Protein AF-A0A940EVK1-F1 (afdb_monomer)

Nearest PDB structures (foldseek):
  5hs9-assembly1_A  TM=9.117E-01  e=1.922E-05  Bacillus subtilis subsp. subtilis str. 168
  2hzt-assembly2_D  TM=9.258E-01  e=7.574E-05  Bacillus subtilis
  5hs7-assembly1_A  TM=7.855E-01  e=9.143E-06  Bacillus subtilis subsp. subtilis str. 168
  6jmi-assembly1_A  TM=7.791E-01  e=1.092E-02  Mycobacterium tuberculosis H37Rv
  1wq2-assembly1_A  TM=8.094E-01  e=1.539E-02  Nitratidesulfovibrio vulgaris

Sequence (218 aa):
MAAPVEYQSFCPVGASLNVVGERWALLIVRDLLLGPRRYSELLNGLGGIGTDILAARLRTLTEHGVLRQIGAGRSRGYELTDEGQALRPVLEALGRWGAPRLRLPEDPAQIPLRVPLTSLLLGATALPRRANGVFEVGVEDEHVRVEVAGGEVRAAPDREPDATLRLTWSGLRSLILGERVADADVVVTGDARKAHALLDGLTGPPLLAGLRDQLGAG

pLDDT: mean 82.69, std 14.17, range [34.91, 98.0]

Secondary structure (DSSP, 8-state):
-PPP----SS-HHHHHHHHH-STTHHHHHHHHTTS-EEHHHHHHHSTT--HHHHHHHHHHHHHTTSEEEES-GGG-EEEE-HHHHTTHHHHHHHHHHHGGG----S-GGGS-THHHHHHHHHH--S--GGG-EEEEEEETTEEEEEEEETTEEEE-TTSPPSEEEEE-HHHHHHHHHTPPPPGGGEEEEE-HHHHHHHHHHHTSS-TTGGGHHHHS--

Structure (mmCIF, N/CA/C/O backbone):
data_AF-A0A940EVK1-F1
#
_entry.id   AF-A0A940EVK1-F1
#
loop_
_atom_site.group_PDB
_atom_site.id
_atom_site.type_symbol
_atom_site.label_atom_id
_atom_site.label_alt_id
_atom_site.label_comp_id
_atom_site.label_asym_id
_atom_site.label_entity_id
_atom_site.label_seq_id
_atom_site.pdbx_PDB_ins_code
_atom_site.Cartn_x
_atom_site.Cartn_y
_atom_site.Cartn_z
_atom_site.occupancy
_atom_site.B_iso_or_equiv
_atom_site.auth_seq_id
_atom_site.auth_comp_id
_atom_site.auth_asym_id
_atom_site.auth_atom_id
_atom_site.pdbx_PDB_model_num
ATOM 1 N N . MET A 1 1 ? -13.599 18.134 26.096 1.00 41.41 1 MET A N 1
ATOM 2 C CA . MET A 1 1 ? -13.227 17.548 24.792 1.00 41.41 1 MET A CA 1
ATOM 3 C C . MET A 1 1 ? -14.519 17.450 23.999 1.00 41.41 1 MET A C 1
ATOM 5 O O . MET A 1 1 ? -15.429 16.791 24.484 1.00 41.41 1 MET A O 1
ATOM 9 N N . ALA A 1 2 ? -14.679 18.223 22.922 1.00 40.12 2 ALA A N 1
ATOM 10 C CA . ALA A 1 2 ? -15.913 18.187 22.134 1.00 40.12 2 ALA A CA 1
ATOM 11 C C . ALA A 1 2 ? -16.066 16.791 21.513 1.00 40.12 2 ALA A C 1
ATOM 13 O O . ALA A 1 2 ? -15.074 16.236 21.038 1.00 40.12 2 ALA A O 1
ATOM 14 N N . ALA A 1 3 ? -17.270 16.217 21.570 1.00 49.00 3 ALA A N 1
ATOM 15 C CA . ALA A 1 3 ? -17.566 14.983 20.853 1.00 49.00 3 ALA A CA 1
ATOM 16 C C . ALA A 1 3 ? -17.272 15.199 19.356 1.00 49.00 3 ALA A C 1
ATOM 18 O O . ALA A 1 3 ? -17.531 16.303 18.859 1.00 49.00 3 ALA A O 1
ATOM 19 N N . PRO A 1 4 ? -16.694 14.212 18.649 1.00 55.50 4 PRO A N 1
ATOM 20 C CA . PRO A 1 4 ? -16.482 14.337 17.215 1.00 55.50 4 PRO A CA 1
ATOM 21 C C . PRO A 1 4 ? -17.823 14.648 16.543 1.00 55.50 4 PRO A C 1
ATOM 23 O O . PRO A 1 4 ? -18.861 14.117 16.937 1.00 55.50 4 PRO A O 1
ATOM 26 N N . VAL A 1 5 ? -17.809 15.564 15.573 1.00 60.69 5 VAL A N 1
ATOM 27 C CA . VAL A 1 5 ? -19.006 15.899 14.797 1.00 60.69 5 VAL A CA 1
ATOM 28 C C . VAL A 1 5 ? -19.343 14.674 13.958 1.00 60.69 5 VAL A C 1
ATOM 30 O O . VAL A 1 5 ? -18.760 14.467 12.899 1.00 60.69 5 VAL A O 1
ATOM 33 N N . GLU A 1 6 ? -20.247 13.835 14.452 1.00 66.19 6 GLU A N 1
ATOM 34 C CA . GLU A 1 6 ? -20.805 12.750 13.660 1.00 66.19 6 GLU A CA 1
ATOM 35 C C . GLU A 1 6 ? -21.639 13.364 12.537 1.00 66.19 6 GLU A C 1
ATOM 37 O O . GLU A 1 6 ? -22.569 14.142 12.776 1.00 66.19 6 GLU A O 1
ATOM 42 N N . TYR A 1 7 ? -21.318 13.016 11.294 1.00 65.62 7 TYR A N 1
ATOM 43 C CA . TYR A 1 7 ? -22.171 13.318 10.157 1.00 65.62 7 TYR A CA 1
ATOM 44 C C . TYR A 1 7 ? -23.479 12.529 10.313 1.00 65.62 7 TYR A C 1
ATOM 46 O O . TYR A 1 7 ? -23.590 11.391 9.858 1.00 65.62 7 TYR A O 1
ATOM 54 N N . GLN A 1 8 ? -24.474 13.123 10.977 1.00 62.78 8 GLN A N 1
ATOM 55 C CA . GLN A 1 8 ? -25.833 12.590 11.081 1.00 62.78 8 GLN A CA 1
ATOM 56 C C . GLN A 1 8 ? -26.563 12.778 9.750 1.00 62.78 8 GLN A C 1
ATOM 58 O O . GLN A 1 8 ? -27.362 13.693 9.567 1.00 62.78 8 GLN A O 1
ATOM 63 N N . SER A 1 9 ? -26.250 11.910 8.795 1.00 57.25 9 SER A N 1
ATOM 64 C CA . SER A 1 9 ? -26.825 11.936 7.455 1.00 57.25 9 SER A CA 1
ATOM 65 C C . SER A 1 9 ? -27.098 10.508 6.994 1.00 57.25 9 SER A C 1
ATOM 67 O O . SER A 1 9 ? -26.228 9.652 7.125 1.00 57.25 9 SER A O 1
ATOM 69 N N . PHE A 1 10 ? -28.242 10.257 6.345 1.00 67.75 10 PHE A N 1
ATOM 70 C CA . PHE A 1 10 ? -28.538 9.023 5.584 1.00 67.75 10 PHE A CA 1
ATOM 71 C C . PHE A 1 10 ? -27.646 8.871 4.325 1.00 67.75 10 PHE A C 1
ATOM 73 O O . PHE A 1 10 ? -28.060 8.334 3.300 1.00 67.75 10 PHE A O 1
ATOM 80 N N . CYS A 1 11 ? -26.423 9.400 4.366 1.00 86.69 11 CYS A N 1
ATOM 81 C CA . CYS A 1 11 ? -25.480 9.456 3.263 1.00 86.69 11 CYS A CA 1
ATOM 82 C C . CYS A 1 11 ? -24.324 8.486 3.543 1.00 86.69 11 CYS A C 1
ATOM 84 O O . CYS A 1 11 ? -23.551 8.736 4.474 1.00 86.69 11 CYS A O 1
ATOM 86 N N . PRO A 1 12 ? -24.140 7.431 2.728 1.00 86.31 12 PRO A N 1
ATOM 87 C CA . PRO A 1 12 ? -23.028 6.491 2.884 1.00 86.31 12 PRO A CA 1
ATOM 88 C C . PRO A 1 12 ? -21.646 7.163 2.860 1.00 86.31 12 PRO A C 1
ATOM 90 O O . PRO A 1 12 ? -20.730 6.732 3.557 1.00 86.31 12 PRO A O 1
ATOM 93 N N . VAL A 1 13 ? -21.500 8.269 2.117 1.00 90.62 13 VAL A N 1
ATOM 94 C CA . VAL A 1 13 ? -20.263 9.067 2.110 1.00 90.62 13 VAL A CA 1
ATOM 95 C C . VAL A 1 13 ? -20.045 9.741 3.465 1.00 90.62 13 VAL A C 1
ATOM 97 O O . VAL A 1 13 ? -18.951 9.657 4.009 1.00 90.62 13 VAL A O 1
ATOM 100 N N . GLY A 1 14 ? -21.080 10.352 4.050 1.00 89.00 14 GLY A N 1
ATOM 101 C CA . GLY A 1 14 ? -20.996 10.956 5.386 1.00 89.00 14 GLY A CA 1
ATOM 102 C C . GLY A 1 14 ? -20.647 9.929 6.467 1.00 89.00 14 GLY A C 1
ATOM 103 O O . GLY A 1 14 ? -19.754 10.173 7.274 1.00 89.00 14 GLY A O 1
ATOM 104 N N . ALA A 1 15 ? -21.269 8.747 6.417 1.00 88.44 15 ALA A N 1
ATOM 105 C CA . ALA A 1 15 ? -20.936 7.636 7.309 1.00 88.44 15 ALA A CA 1
ATOM 106 C C . ALA A 1 15 ? -19.471 7.189 7.157 1.00 88.44 15 ALA A C 1
ATOM 108 O O . ALA A 1 15 ? -18.787 6.974 8.154 1.00 88.44 15 ALA A O 1
ATOM 109 N N . SER A 1 16 ? -18.959 7.136 5.922 1.00 91.69 16 SER A N 1
ATOM 110 C CA . SER A 1 16 ? -17.544 6.837 5.661 1.00 91.69 16 SER A CA 1
ATOM 111 C C . SER A 1 16 ? -16.621 7.904 6.260 1.00 91.69 16 SER A C 1
ATOM 113 O O . SER A 1 16 ? -15.586 7.582 6.842 1.00 91.69 16 SER A O 1
ATOM 115 N N . LEU A 1 17 ? -16.997 9.184 6.175 1.00 92.44 17 LEU A N 1
ATOM 116 C CA . LEU A 1 17 ? -16.198 10.289 6.711 1.00 92.44 17 LEU A CA 1
ATOM 117 C C . LEU A 1 17 ? -16.125 10.303 8.246 1.00 92.44 17 LEU A C 1
ATOM 119 O O . LEU A 1 17 ? -15.135 10.804 8.775 1.00 92.44 17 LEU A O 1
ATOM 123 N N . ASN A 1 18 ? -17.080 9.689 8.954 1.00 89.62 18 ASN A N 1
ATOM 124 C CA . ASN A 1 18 ? -16.961 9.470 10.403 1.00 89.62 18 ASN A CA 1
ATOM 125 C C . ASN A 1 18 ? -15.784 8.544 10.758 1.00 89.62 18 ASN A C 1
ATOM 127 O O . ASN A 1 18 ? -15.230 8.652 11.846 1.00 89.62 18 ASN A O 1
ATOM 131 N N . VAL A 1 19 ? -15.385 7.661 9.836 1.00 91.88 19 VAL A N 1
ATOM 132 C CA . VAL A 1 19 ? -14.298 6.694 10.043 1.00 91.88 19 VAL A CA 1
ATOM 133 C C . VAL A 1 19 ? -12.981 7.198 9.448 1.00 91.88 19 VAL A C 1
ATOM 135 O O . VAL A 1 19 ? -11.940 7.166 10.104 1.00 91.88 19 VAL A O 1
ATOM 138 N N . VAL A 1 20 ? -13.010 7.673 8.197 1.00 94.00 20 VAL A N 1
ATOM 139 C CA . VAL A 1 20 ? -11.799 7.984 7.411 1.00 94.00 20 VAL A CA 1
ATOM 140 C C . VAL A 1 20 ? -11.689 9.442 6.954 1.00 94.00 20 VAL A C 1
ATOM 142 O O . VAL A 1 20 ? -10.752 9.784 6.235 1.00 94.00 20 VAL A O 1
ATOM 145 N N . GLY A 1 21 ? -12.626 10.310 7.346 1.00 90.94 21 GLY A N 1
ATOM 146 C CA . GLY A 1 21 ? -12.649 11.717 6.923 1.00 90.94 21 GLY A CA 1
ATOM 147 C C . GLY A 1 21 ? -11.606 12.590 7.617 1.00 90.94 21 GLY A C 1
ATOM 148 O O . GLY A 1 21 ? -11.247 13.660 7.130 1.00 90.94 21 GLY A O 1
ATOM 149 N N . GLU A 1 22 ? -11.085 12.118 8.743 1.00 89.62 22 GLU A N 1
ATOM 150 C CA . GLU A 1 22 ? -10.060 12.808 9.503 1.00 89.62 22 GLU A CA 1
ATOM 151 C C . GLU A 1 22 ? -8.704 12.823 8.787 1.00 89.62 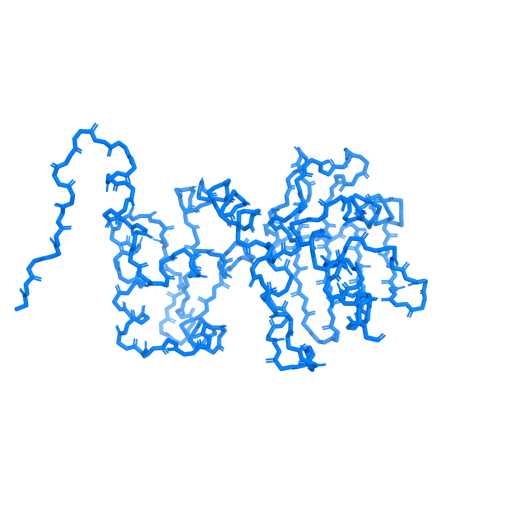22 GLU A C 1
ATOM 153 O O . GLU A 1 22 ? -8.259 11.828 8.199 1.00 89.62 22 GLU A O 1
ATOM 158 N N . ARG A 1 23 ? -7.981 13.947 8.901 1.00 91.94 23 ARG A N 1
ATOM 159 C CA . ARG A 1 23 ? -6.631 14.068 8.330 1.00 91.94 23 ARG A CA 1
ATOM 160 C C . ARG A 1 23 ? -5.757 12.916 8.838 1.00 91.94 23 ARG A C 1
ATOM 162 O O . ARG A 1 23 ? -5.778 12.598 10.029 1.00 91.94 23 ARG A O 1
ATOM 169 N N . TRP A 1 24 ? -4.967 12.354 7.922 1.00 94.31 24 TRP A N 1
ATOM 170 C CA . TRP A 1 24 ? -4.067 11.205 8.096 1.00 94.31 24 TRP A CA 1
ATOM 171 C C . TRP A 1 24 ? -4.710 9.817 8.079 1.00 94.31 24 TRP A C 1
ATOM 173 O O . TRP A 1 24 ? -3.974 8.869 7.830 1.00 94.31 24 TRP A O 1
ATOM 183 N N . ALA A 1 25 ? -6.028 9.664 8.259 1.00 95.44 25 ALA A N 1
ATOM 184 C CA . ALA A 1 25 ? -6.657 8.340 8.333 1.00 95.44 25 ALA A CA 1
ATOM 185 C C . ALA A 1 25 ? -6.358 7.484 7.089 1.00 95.44 25 ALA A C 1
ATOM 187 O O . ALA A 1 25 ? -5.746 6.421 7.186 1.00 95.44 25 ALA A O 1
ATOM 188 N N . LEU A 1 26 ? -6.671 8.006 5.902 1.00 95.06 26 LEU A N 1
ATOM 189 C CA . LEU A 1 26 ? -6.388 7.322 4.637 1.00 95.06 26 LEU A CA 1
ATOM 190 C C . LEU A 1 26 ? -4.888 7.216 4.311 1.00 95.06 26 LEU A C 1
ATOM 192 O O . LEU A 1 26 ? -4.487 6.305 3.594 1.00 95.06 26 LEU A O 1
ATOM 196 N N . LEU A 1 27 ? -4.039 8.093 4.857 1.00 93.31 27 LEU A N 1
ATOM 197 C CA . LEU A 1 27 ? -2.584 7.992 4.679 1.00 93.31 27 LEU A CA 1
ATOM 198 C C . LEU A 1 27 ? -1.986 6.864 5.533 1.00 93.31 27 LEU A C 1
ATOM 200 O O . LEU A 1 27 ? -1.081 6.175 5.075 1.00 93.31 27 LEU A O 1
ATOM 204 N N . ILE A 1 28 ? -2.526 6.634 6.734 1.00 95.12 28 ILE A N 1
ATOM 205 C CA . ILE A 1 2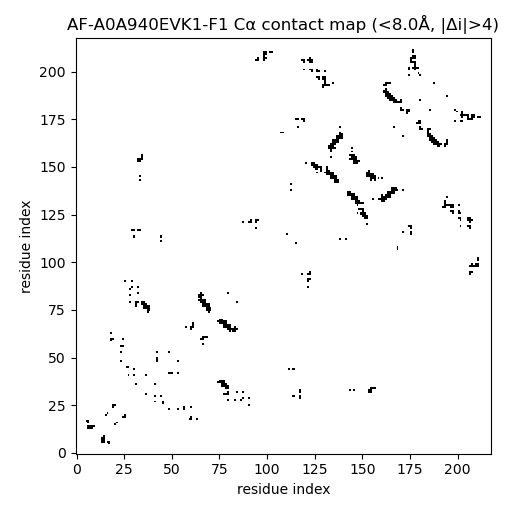8 ? -2.184 5.473 7.567 1.00 95.12 28 ILE A CA 1
ATOM 206 C C . ILE A 1 28 ? -2.622 4.185 6.866 1.00 95.12 28 ILE A C 1
ATOM 208 O O . ILE A 1 28 ? -1.829 3.253 6.764 1.00 95.12 28 ILE A O 1
ATOM 212 N N . VAL A 1 29 ? -3.855 4.147 6.343 1.00 95.31 29 VAL A N 1
ATOM 213 C CA . VAL A 1 29 ? -4.360 2.989 5.585 1.00 95.31 29 VAL A CA 1
ATOM 214 C C . VAL A 1 29 ? -3.456 2.702 4.387 1.00 95.31 29 VAL A C 1
ATOM 216 O O . VAL A 1 29 ? -3.011 1.569 4.223 1.00 95.31 29 VAL A O 1
ATOM 219 N N . ARG A 1 30 ? -3.105 3.734 3.604 1.00 91.56 30 ARG A N 1
ATOM 220 C CA . ARG A 1 30 ? -2.153 3.634 2.488 1.00 91.56 30 ARG A CA 1
ATOM 221 C C . ARG A 1 30 ? -0.843 2.976 2.926 1.00 91.56 30 ARG A C 1
ATOM 223 O O . ARG A 1 30 ? -0.422 2.010 2.303 1.00 91.56 30 ARG A O 1
ATOM 230 N N . ASP A 1 31 ? -0.210 3.463 3.989 1.00 90.44 31 ASP A N 1
ATOM 231 C CA . ASP A 1 31 ? 1.090 2.946 4.439 1.00 90.44 31 ASP A CA 1
ATOM 232 C C . ASP A 1 31 ? 1.041 1.481 4.905 1.00 90.44 31 ASP A C 1
ATOM 234 O O . ASP A 1 31 ? 2.065 0.791 4.860 1.00 90.44 31 ASP A O 1
ATOM 238 N N . LEU A 1 32 ? -0.133 0.998 5.322 1.00 92.00 32 LEU A N 1
ATOM 239 C CA . LEU A 1 32 ? -0.367 -0.377 5.766 1.00 92.00 32 LEU A CA 1
ATOM 240 C C . LEU A 1 32 ? -0.821 -1.328 4.643 1.00 92.00 32 LEU A C 1
ATOM 242 O O . LEU A 1 32 ? -0.837 -2.539 4.861 1.00 92.00 32 LEU A O 1
ATOM 246 N N . LEU A 1 33 ? -1.115 -0.832 3.431 1.00 88.25 33 LEU A N 1
ATOM 247 C CA . LEU A 1 33 ? -1.444 -1.686 2.273 1.00 88.25 33 LEU A CA 1
ATOM 248 C C . LEU A 1 33 ? -0.305 -2.640 1.898 1.00 88.25 33 LEU A C 1
ATOM 250 O O . LEU A 1 33 ? -0.559 -3.712 1.357 1.00 88.25 33 LEU A O 1
ATOM 254 N N . LEU A 1 34 ? 0.941 -2.255 2.197 1.00 83.31 34 LEU A N 1
ATOM 255 C CA . LEU A 1 34 ? 2.144 -3.064 1.978 1.00 83.31 34 LEU A CA 1
ATOM 256 C C . LEU A 1 34 ? 2.522 -3.934 3.186 1.00 83.31 34 LEU A C 1
ATOM 258 O O . LEU A 1 34 ? 3.671 -4.354 3.328 1.00 83.31 34 LEU A O 1
ATOM 262 N N . GLY A 1 35 ? 1.565 -4.180 4.076 1.00 87.56 35 GLY A N 1
ATOM 263 C CA . GLY A 1 35 ? 1.731 -5.032 5.243 1.00 87.56 35 GLY A CA 1
ATOM 264 C C . GLY A 1 35 ? 2.035 -4.268 6.535 1.00 87.56 35 GLY A C 1
ATOM 265 O O . GLY A 1 35 ? 2.148 -3.032 6.528 1.00 87.56 35 GLY A O 1
ATOM 266 N N . PRO A 1 36 ? 2.162 -5.009 7.652 1.00 90.62 36 PRO A N 1
ATOM 267 C CA . PRO A 1 36 ? 2.142 -4.443 8.992 1.00 90.62 36 PRO A CA 1
ATOM 268 C C . PRO A 1 36 ? 3.288 -3.477 9.288 1.00 90.62 36 PRO A C 1
ATOM 270 O O . PRO A 1 36 ? 4.392 -3.612 8.758 1.00 90.62 36 PRO A O 1
ATOM 273 N N . ARG A 1 37 ? 3.038 -2.512 10.180 1.00 91.00 37 ARG A N 1
ATOM 274 C CA . ARG A 1 37 ? 4.027 -1.500 10.587 1.00 91.00 37 ARG A CA 1
ATOM 275 C C . ARG A 1 37 ? 3.987 -1.205 12.073 1.00 91.00 37 ARG A C 1
ATOM 277 O O . ARG A 1 37 ? 2.926 -1.159 12.694 1.00 91.00 37 ARG A O 1
ATOM 284 N N . ARG A 1 38 ? 5.155 -0.931 12.645 1.00 92.94 38 ARG A N 1
ATOM 285 C CA . ARG A 1 38 ? 5.290 -0.407 14.006 1.00 92.94 38 ARG A CA 1
ATOM 286 C C . ARG A 1 38 ? 4.907 1.066 14.056 1.00 92.94 38 ARG A C 1
ATOM 288 O O . ARG A 1 38 ? 5.024 1.796 13.074 1.00 92.94 38 ARG A O 1
ATOM 295 N N . TYR A 1 39 ? 4.532 1.522 15.248 1.00 93.25 39 TYR A N 1
ATOM 296 C CA . TYR A 1 39 ? 4.207 2.928 15.496 1.00 93.25 39 TYR A CA 1
ATOM 297 C C . TYR A 1 39 ? 5.319 3.883 15.034 1.00 93.25 39 TYR A C 1
ATOM 299 O O . TYR A 1 39 ? 5.045 4.850 14.333 1.00 93.25 39 TYR A O 1
ATOM 307 N N . SER A 1 40 ? 6.579 3.592 15.377 1.00 90.88 40 SER A N 1
ATOM 308 C CA . SER A 1 40 ? 7.728 4.426 14.997 1.00 90.88 40 SER A CA 1
ATOM 309 C C . SER A 1 40 ? 7.933 4.489 13.485 1.00 90.88 40 SER A C 1
ATOM 311 O O . SER A 1 40 ? 8.335 5.515 12.954 1.00 90.88 40 SER A O 1
ATOM 313 N N . GLU A 1 41 ? 7.634 3.403 12.777 1.00 90.31 41 GLU A N 1
ATOM 314 C CA . GLU A 1 41 ? 7.775 3.343 11.324 1.00 90.31 41 GLU A CA 1
ATOM 315 C C . GLU A 1 41 ? 6.661 4.122 10.619 1.00 90.31 41 GLU A C 1
ATOM 317 O O . GLU A 1 41 ? 6.902 4.700 9.563 1.00 90.31 41 GLU A O 1
ATOM 322 N N . LEU A 1 42 ? 5.450 4.146 11.186 1.00 91.69 42 LEU A N 1
ATOM 323 C CA . LEU A 1 42 ? 4.361 5.007 10.713 1.00 91.69 42 LEU A CA 1
ATOM 324 C C . LEU A 1 42 ? 4.655 6.480 11.010 1.00 91.69 42 LEU A C 1
ATOM 326 O O . LEU A 1 42 ? 4.475 7.321 10.139 1.00 91.69 42 LEU A O 1
ATOM 330 N N . LEU A 1 43 ? 5.162 6.786 12.207 1.00 91.25 43 LEU A N 1
ATOM 331 C CA . LEU A 1 43 ? 5.540 8.146 12.598 1.00 91.25 43 LEU A CA 1
ATOM 332 C C . LEU A 1 43 ? 6.620 8.723 11.675 1.00 91.25 43 LEU A C 1
ATOM 334 O O . LEU A 1 43 ? 6.504 9.863 11.241 1.00 91.25 43 LEU A O 1
ATOM 338 N N . ASN A 1 44 ? 7.632 7.920 11.340 1.00 87.56 44 ASN A N 1
ATOM 339 C CA . ASN A 1 44 ? 8.710 8.339 10.446 1.00 87.56 44 ASN A CA 1
ATOM 340 C C . ASN A 1 44 ? 8.263 8.412 8.975 1.00 87.56 44 ASN A C 1
ATOM 342 O O . ASN A 1 44 ? 8.752 9.256 8.233 1.00 87.56 44 ASN A O 1
ATOM 346 N N . GLY A 1 45 ? 7.351 7.532 8.541 1.00 83.25 45 GLY A N 1
ATOM 347 C CA . GLY A 1 45 ? 6.860 7.497 7.156 1.00 83.25 45 GLY A CA 1
ATOM 348 C C . GLY A 1 45 ? 5.846 8.597 6.826 1.00 83.25 45 GLY A C 1
ATOM 349 O O . GLY A 1 45 ? 5.797 9.091 5.699 1.00 83.25 45 GLY A O 1
ATOM 350 N N . LEU A 1 46 ? 5.056 9.025 7.812 1.00 87.19 46 LEU A N 1
ATOM 351 C CA . LEU A 1 46 ? 4.037 10.063 7.667 1.00 87.19 46 LEU A CA 1
ATOM 352 C C . LEU A 1 46 ? 4.609 11.437 8.039 1.00 87.19 46 LEU A C 1
ATOM 354 O O . LEU A 1 46 ? 4.261 12.017 9.066 1.00 87.19 46 LEU A O 1
ATOM 358 N N . GLY A 1 47 ? 5.490 11.961 7.182 1.00 82.12 47 GLY A N 1
ATOM 359 C CA . GLY A 1 47 ? 6.172 13.241 7.396 1.00 82.12 47 GLY A CA 1
ATOM 360 C C . GLY A 1 47 ? 5.223 14.366 7.831 1.00 82.12 47 GLY A C 1
ATOM 361 O O . GLY A 1 47 ? 4.296 14.731 7.109 1.00 82.12 47 GLY A O 1
ATOM 362 N N . GLY A 1 48 ? 5.459 14.917 9.025 1.00 85.25 48 GLY A N 1
ATOM 363 C CA . GLY A 1 48 ? 4.680 16.021 9.594 1.00 85.25 48 GLY A CA 1
ATOM 364 C C . GLY A 1 48 ? 3.488 15.619 10.472 1.00 85.25 48 GLY A C 1
ATOM 365 O O . GLY A 1 48 ? 2.781 16.508 10.953 1.00 85.25 48 GLY A O 1
ATOM 366 N N . ILE A 1 49 ? 3.243 14.325 10.715 1.00 92.75 49 ILE A N 1
ATOM 367 C CA . ILE A 1 49 ? 2.266 13.903 11.727 1.00 92.75 49 ILE A CA 1
ATOM 368 C C . ILE A 1 49 ? 2.854 14.044 13.141 1.00 92.75 49 ILE A C 1
ATOM 370 O O . ILE A 1 49 ? 3.971 13.614 13.417 1.00 92.75 49 ILE A O 1
ATOM 374 N N . GLY A 1 50 ? 2.096 14.645 14.061 1.00 94.56 50 GLY A N 1
ATOM 375 C CA . GLY A 1 50 ? 2.454 14.674 15.482 1.00 94.56 50 GLY A CA 1
ATOM 376 C C . GLY A 1 50 ? 2.165 13.335 16.167 1.00 94.56 50 GLY A C 1
ATOM 377 O O . GLY A 1 50 ? 1.237 12.626 15.773 1.00 94.56 50 GLY A O 1
ATOM 378 N N . THR A 1 51 ? 2.909 13.010 17.228 1.00 94.62 51 THR A N 1
ATOM 379 C CA . THR A 1 51 ? 2.736 11.765 18.002 1.00 94.62 51 THR A CA 1
ATOM 380 C C . THR A 1 51 ? 1.309 11.588 18.511 1.00 94.62 51 THR A C 1
ATOM 382 O O . THR A 1 51 ? 0.708 10.531 18.336 1.00 94.62 51 THR A O 1
ATOM 385 N N . ASP A 1 52 ? 0.735 12.646 19.077 1.00 95.00 52 ASP A N 1
ATOM 386 C CA . ASP A 1 52 ? -0.597 12.591 19.682 1.00 95.00 52 ASP A CA 1
ATOM 387 C C . ASP A 1 52 ? -1.678 12.374 18.621 1.00 95.00 52 ASP A C 1
ATOM 389 O O . ASP A 1 52 ? -2.621 11.609 18.827 1.00 95.00 52 ASP A O 1
ATOM 393 N N . ILE A 1 53 ? -1.495 12.983 17.445 1.00 96.06 53 ILE A N 1
ATOM 394 C CA . ILE A 1 53 ? -2.386 12.800 16.300 1.00 96.06 53 ILE A CA 1
ATOM 395 C C . ILE A 1 53 ? -2.285 11.368 15.781 1.00 96.06 53 ILE A C 1
ATOM 397 O O . ILE A 1 53 ? -3.314 10.721 15.612 1.00 96.06 53 ILE A O 1
ATOM 401 N N . LEU A 1 54 ? -1.076 10.837 15.571 1.00 96.25 54 LEU A N 1
ATOM 402 C CA . LEU A 1 54 ? -0.905 9.457 15.116 1.00 96.25 54 LEU A CA 1
ATOM 403 C C . LEU A 1 54 ? -1.545 8.464 16.096 1.00 96.25 54 LEU A C 1
ATOM 405 O O . LEU A 1 54 ? -2.302 7.590 15.677 1.00 96.25 54 LEU A O 1
ATOM 409 N N . ALA A 1 55 ? -1.290 8.621 17.397 1.00 95.38 55 ALA A N 1
ATOM 410 C CA . ALA A 1 55 ? -1.860 7.764 18.431 1.00 95.38 55 ALA A CA 1
ATOM 411 C C . ALA A 1 55 ? -3.397 7.826 18.460 1.00 95.38 55 ALA A C 1
ATOM 413 O O . ALA A 1 55 ? -4.050 6.786 18.568 1.00 95.38 55 ALA A O 1
ATOM 414 N N . ALA A 1 56 ? -3.979 9.023 18.331 1.00 95.38 56 ALA A N 1
ATOM 415 C CA . ALA A 1 56 ? -5.426 9.196 18.251 1.00 95.38 56 ALA A CA 1
ATOM 416 C C . ALA A 1 56 ? -6.011 8.504 17.010 1.00 95.38 56 ALA A C 1
ATOM 418 O O . ALA A 1 56 ? -6.976 7.755 17.126 1.00 95.38 56 ALA A O 1
ATOM 419 N N . ARG A 1 57 ? -5.395 8.679 15.833 1.00 96.25 57 ARG A N 1
ATOM 420 C CA . ARG A 1 57 ? -5.882 8.071 14.582 1.00 96.25 57 ARG A CA 1
ATOM 421 C C . ARG A 1 57 ? -5.787 6.553 14.584 1.00 96.25 57 ARG A C 1
ATOM 423 O O . ARG A 1 57 ? -6.736 5.896 14.171 1.00 96.25 57 ARG A O 1
ATOM 430 N N . LEU A 1 58 ? -4.684 5.993 15.075 1.00 96.81 58 LEU A N 1
ATOM 431 C CA . LEU A 1 58 ? -4.534 4.542 15.199 1.00 96.81 58 LEU A CA 1
ATOM 432 C C . LEU A 1 58 ? -5.598 3.946 16.121 1.00 96.81 58 LEU A C 1
ATOM 434 O O . LEU A 1 58 ? -6.149 2.893 15.808 1.00 96.81 58 LEU A O 1
ATOM 438 N N . ARG A 1 59 ? -5.923 4.639 17.218 1.00 95.44 59 ARG A N 1
ATOM 439 C CA . ARG A 1 59 ? -7.001 4.235 18.122 1.00 95.44 59 ARG A CA 1
ATOM 440 C C . ARG A 1 59 ? -8.353 4.243 17.414 1.00 95.44 59 ARG A C 1
ATOM 442 O O . ARG A 1 59 ? -8.979 3.195 17.359 1.00 95.44 59 ARG A O 1
ATOM 449 N N . THR A 1 60 ? -8.742 5.366 16.809 1.00 95.38 60 THR A N 1
ATOM 450 C CA . THR A 1 60 ? -10.019 5.498 16.088 1.00 95.38 60 THR A CA 1
ATOM 451 C C . THR A 1 60 ? -10.167 4.439 14.996 1.00 95.38 60 THR A C 1
ATOM 453 O O . THR A 1 60 ? -11.175 3.744 14.934 1.00 95.38 60 THR A O 1
ATOM 456 N N . LEU A 1 61 ? -9.143 4.240 14.163 1.00 97.56 61 LEU A N 1
ATOM 457 C CA . LEU A 1 61 ? -9.195 3.231 13.104 1.00 97.56 61 LEU A CA 1
ATOM 458 C C . LEU A 1 61 ? -9.252 1.793 13.655 1.00 97.56 61 LEU A C 1
ATOM 460 O O . LEU A 1 61 ? -9.850 0.926 13.024 1.00 97.56 61 LEU A O 1
ATOM 464 N N . THR A 1 62 ? -8.664 1.530 14.825 1.00 97.31 62 THR A N 1
ATOM 465 C CA . THR A 1 62 ? -8.790 0.227 15.502 1.00 97.31 62 THR A CA 1
ATOM 466 C C . THR A 1 62 ? -10.190 0.039 16.094 1.00 97.31 62 THR A C 1
ATOM 468 O O . THR A 1 62 ? -10.771 -1.032 15.957 1.00 97.31 62 THR A O 1
ATOM 471 N N . GLU A 1 63 ? -10.761 1.078 16.711 1.00 96.25 63 GLU A N 1
ATOM 472 C CA . GLU A 1 63 ? -12.123 1.071 17.272 1.00 96.25 63 GLU A CA 1
ATOM 473 C C . GLU A 1 63 ? -13.189 0.838 16.192 1.00 96.25 63 GLU A C 1
ATOM 475 O O . GLU A 1 63 ? -14.147 0.105 16.424 1.00 96.25 63 GLU A O 1
ATOM 480 N N . HIS A 1 64 ? -12.988 1.384 14.990 1.00 95.94 64 HIS A N 1
ATOM 481 C CA . HIS A 1 64 ? -13.846 1.134 13.828 1.00 95.94 64 HIS A CA 1
ATOM 482 C C . HIS A 1 64 ? -13.530 -0.171 13.081 1.00 95.94 64 HIS A C 1
ATOM 484 O O . HIS A 1 64 ? -14.138 -0.442 12.050 1.00 95.94 64 HIS A O 1
ATOM 490 N N . GLY A 1 65 ? -12.582 -0.978 13.562 1.00 97.12 65 GLY A N 1
ATOM 491 C CA . GLY A 1 65 ? -12.248 -2.268 12.958 1.00 97.12 65 GLY A CA 1
ATOM 492 C C . GLY A 1 65 ? -11.516 -2.182 11.618 1.00 97.12 65 GLY A C 1
ATOM 493 O O . GLY A 1 65 ? -11.371 -3.207 10.963 1.00 97.12 65 GLY A O 1
ATOM 494 N N . VAL A 1 66 ? -11.023 -1.006 11.215 1.00 98.00 66 VAL A N 1
ATOM 495 C CA . VAL A 1 66 ? -10.195 -0.813 10.007 1.00 98.00 66 VAL A CA 1
ATOM 496 C C . VAL A 1 66 ? -8.796 -1.393 10.220 1.00 98.00 66 VAL A C 1
ATOM 498 O O . VAL A 1 66 ? -8.199 -1.966 9.308 1.00 98.00 66 VAL A O 1
ATOM 501 N N . LEU A 1 67 ? -8.267 -1.248 11.438 1.00 98.00 67 LEU A N 1
ATOM 502 C CA . LEU A 1 67 ? -6.966 -1.773 11.845 1.00 98.00 67 LEU A CA 1
ATOM 503 C C . LEU A 1 67 ? -7.113 -2.798 12.961 1.00 98.00 67 LEU A C 1
ATOM 505 O O . LEU A 1 67 ? -8.033 -2.734 13.775 1.00 98.00 67 LEU A O 1
ATOM 509 N N . ARG A 1 68 ? -6.125 -3.681 13.065 1.00 96.56 68 ARG A N 1
ATOM 510 C CA . ARG A 1 68 ? -5.872 -4.474 14.267 1.00 96.56 68 ARG A CA 1
ATOM 511 C C . ARG A 1 68 ? -4.451 -4.251 14.761 1.00 96.56 68 ARG A C 1
ATOM 513 O O . ARG A 1 68 ? -3.521 -4.070 13.974 1.00 96.56 68 ARG A O 1
ATOM 520 N N . GLN A 1 69 ? -4.280 -4.291 16.076 1.00 95.38 69 G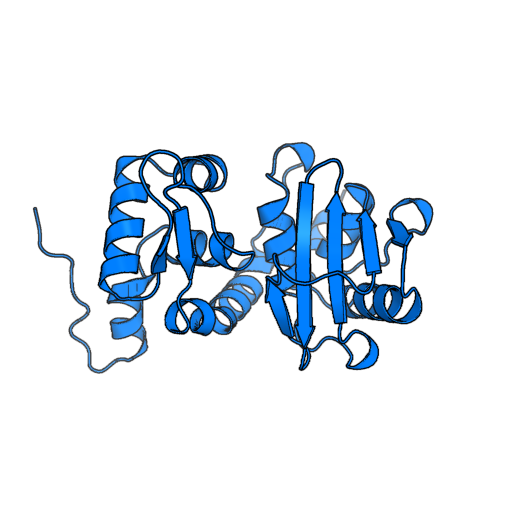LN A N 1
ATOM 521 C CA . GLN A 1 69 ? -2.961 -4.261 16.691 1.00 95.38 69 GLN A CA 1
ATOM 522 C C . GLN A 1 69 ? -2.381 -5.680 16.731 1.00 95.38 69 GLN A C 1
ATOM 524 O O . GLN A 1 69 ? -3.056 -6.619 17.151 1.00 95.38 69 GLN A O 1
ATOM 529 N N . ILE A 1 70 ? -1.119 -5.823 16.341 1.00 93.38 70 ILE A N 1
ATOM 530 C CA . ILE A 1 70 ? -0.378 -7.088 16.365 1.00 93.38 70 ILE A CA 1
ATOM 531 C C . ILE A 1 70 ? 0.867 -6.967 17.251 1.00 93.38 70 ILE A C 1
ATOM 533 O O . ILE A 1 70 ? 1.358 -5.865 17.512 1.00 93.38 70 ILE A O 1
ATOM 537 N N . GLY A 1 71 ? 1.390 -8.101 17.721 1.00 89.12 71 GLY A N 1
ATOM 538 C CA . GLY A 1 71 ? 2.564 -8.139 18.598 1.00 89.12 71 GLY A CA 1
ATOM 539 C C . GLY A 1 71 ? 2.331 -7.530 19.991 1.00 89.12 71 GLY A C 1
ATOM 540 O O . GLY A 1 71 ? 1.221 -7.139 20.359 1.00 89.12 71 GLY A O 1
ATOM 541 N N . ALA A 1 72 ? 3.394 -7.451 20.796 1.00 79.44 72 ALA A N 1
ATOM 542 C CA . ALA A 1 72 ? 3.336 -6.961 22.175 1.00 79.44 72 ALA A CA 1
ATOM 543 C C . ALA A 1 72 ? 4.615 -6.208 22.576 1.00 79.44 72 ALA A C 1
ATOM 545 O O . ALA A 1 72 ? 5.695 -6.433 22.035 1.00 79.44 72 ALA A O 1
ATOM 546 N N . GLY A 1 73 ? 4.506 -5.294 23.544 1.00 76.88 73 GLY A N 1
ATOM 547 C CA . GLY A 1 73 ? 5.649 -4.504 24.013 1.00 76.88 73 GLY A CA 1
ATOM 548 C C . GLY A 1 73 ? 6.360 -3.773 22.867 1.00 76.88 73 GLY A C 1
ATOM 549 O O . GLY A 1 73 ? 5.748 -2.975 22.160 1.00 76.88 73 GLY A O 1
ATOM 550 N N . ARG A 1 74 ? 7.651 -4.067 22.666 1.00 70.69 74 ARG A N 1
ATOM 551 C CA . ARG A 1 74 ? 8.496 -3.445 21.627 1.00 70.69 74 ARG A CA 1
ATOM 552 C C . ARG A 1 74 ? 8.219 -3.950 20.202 1.00 70.69 74 ARG A C 1
ATOM 554 O O . ARG A 1 74 ? 8.674 -3.310 19.258 1.00 70.69 74 ARG A O 1
ATOM 561 N N . SER A 1 75 ? 7.485 -5.055 20.038 1.00 75.88 75 SER A N 1
ATOM 562 C CA . SER A 1 75 ? 7.061 -5.578 18.729 1.00 75.88 75 SER A CA 1
ATOM 563 C C . SER A 1 75 ? 5.644 -5.153 18.339 1.00 75.88 75 SER A C 1
ATOM 565 O O . SER A 1 75 ? 5.104 -5.652 17.356 1.00 75.88 75 SER A O 1
ATOM 567 N N . ARG A 1 76 ? 5.028 -4.232 19.096 1.00 85.31 76 ARG A N 1
ATOM 568 C CA . ARG A 1 76 ? 3.684 -3.729 18.803 1.00 85.31 76 ARG A CA 1
ATOM 569 C C . ARG A 1 76 ? 3.640 -3.056 17.426 1.00 85.31 76 ARG A C 1
ATOM 571 O O . ARG A 1 76 ? 4.342 -2.071 17.184 1.00 85.31 76 ARG A O 1
ATOM 578 N N . GLY A 1 77 ? 2.772 -3.567 16.563 1.00 93.69 77 GLY A N 1
ATOM 579 C CA . GLY A 1 77 ? 2.498 -3.040 15.233 1.00 93.69 77 GLY A CA 1
ATOM 580 C C . GLY A 1 77 ? 1.007 -2.979 14.931 1.00 93.69 77 GLY A C 1
ATOM 581 O O . GLY A 1 77 ? 0.172 -3.345 15.758 1.00 93.69 77 GLY A O 1
ATOM 582 N N . TYR A 1 78 ? 0.697 -2.499 13.738 1.00 96.12 78 TYR A N 1
ATOM 583 C CA . TYR A 1 78 ? -0.650 -2.342 13.212 1.00 96.12 78 TYR A CA 1
ATOM 584 C C . TYR A 1 78 ? -0.730 -2.979 11.835 1.00 96.12 78 TYR A C 1
ATOM 586 O O . TYR A 1 78 ? 0.235 -2.934 11.073 1.00 96.12 78 TYR A O 1
ATOM 594 N N . GLU A 1 79 ? -1.885 -3.549 11.529 1.00 94.75 79 GLU A N 1
ATOM 595 C CA . GLU A 1 79 ? -2.192 -4.196 10.260 1.00 94.75 79 GLU A CA 1
ATOM 596 C C . GLU A 1 79 ? -3.631 -3.863 9.854 1.00 94.75 79 GLU A C 1
ATOM 598 O O . GLU A 1 79 ? -4.489 -3.673 10.720 1.00 94.75 79 GLU A O 1
ATOM 603 N N . LEU A 1 80 ? -3.892 -3.790 8.547 1.00 95.75 80 LEU A N 1
ATOM 604 C CA . LEU A 1 80 ? -5.252 -3.684 8.020 1.00 95.75 80 LEU A CA 1
ATOM 605 C C . LEU A 1 80 ? -6.035 -4.971 8.300 1.00 95.75 80 LEU A C 1
ATOM 607 O O . LEU A 1 80 ? -5.528 -6.074 8.109 1.00 95.75 80 LEU A O 1
ATOM 611 N N . THR A 1 81 ? -7.286 -4.824 8.714 1.00 96.31 81 THR A N 1
ATOM 612 C CA . THR A 1 81 ? -8.271 -5.913 8.664 1.00 96.31 81 THR A CA 1
ATOM 613 C C . THR A 1 81 ? -8.808 -6.068 7.239 1.00 96.31 81 THR A C 1
ATOM 615 O O . THR A 1 81 ? -8.487 -5.263 6.363 1.00 96.31 81 THR A O 1
ATOM 618 N N . ASP A 1 82 ? -9.685 -7.045 7.007 1.00 94.12 82 ASP A N 1
ATOM 619 C CA . ASP A 1 82 ? -10.402 -7.170 5.730 1.00 94.12 82 ASP A CA 1
ATOM 620 C C . ASP A 1 82 ? -11.188 -5.890 5.384 1.00 94.12 82 ASP A C 1
ATOM 622 O O . ASP A 1 82 ? -11.167 -5.440 4.239 1.00 94.12 82 ASP A O 1
ATOM 626 N N . GLU A 1 83 ? -11.792 -5.242 6.388 1.00 94.94 83 GLU A N 1
ATOM 627 C CA . GLU A 1 83 ? -12.463 -3.941 6.242 1.00 94.94 83 GLU A CA 1
ATOM 628 C C . GLU A 1 83 ? -11.472 -2.844 5.825 1.00 94.94 83 GLU A C 1
ATOM 630 O O . GLU A 1 83 ? -11.728 -2.064 4.908 1.00 94.94 83 GLU A O 1
ATOM 635 N N . GLY A 1 84 ? -10.287 -2.806 6.441 1.00 95.62 84 GLY A N 1
ATOM 636 C CA . GLY A 1 84 ? -9.239 -1.866 6.046 1.00 95.62 84 GLY A CA 1
ATOM 637 C C . GLY A 1 84 ? -8.709 -2.103 4.633 1.00 95.62 84 GLY A C 1
ATOM 638 O O . GLY A 1 84 ? -8.436 -1.141 3.913 1.00 95.62 84 GLY A O 1
ATOM 639 N N . GLN A 1 85 ? -8.607 -3.361 4.200 1.00 91.62 85 GLN A N 1
ATOM 640 C CA . GLN A 1 85 ? -8.223 -3.711 2.830 1.00 91.62 85 GLN A CA 1
ATOM 641 C C . GLN A 1 85 ? -9.290 -3.286 1.807 1.00 91.62 85 GLN A C 1
ATOM 643 O O . GLN A 1 85 ? -8.945 -2.893 0.689 1.00 91.62 85 GLN A O 1
ATOM 648 N N . ALA A 1 86 ? -10.572 -3.276 2.189 1.00 92.50 86 ALA A N 1
ATOM 649 C CA . ALA A 1 86 ? -11.674 -2.829 1.335 1.00 92.50 86 ALA A CA 1
ATOM 650 C C . ALA A 1 86 ? -11.615 -1.328 0.975 1.00 92.50 86 ALA A C 1
ATOM 652 O O . ALA A 1 86 ? -12.273 -0.898 0.028 1.00 92.50 86 ALA A O 1
ATOM 653 N N . LEU A 1 87 ? -10.779 -0.527 1.652 1.00 93.88 87 LEU A N 1
ATOM 654 C CA . LEU A 1 87 ? -10.532 0.881 1.309 1.00 93.88 87 LEU A CA 1
ATOM 655 C C . LEU A 1 87 ? -9.587 1.074 0.112 1.00 93.88 87 LEU A C 1
ATOM 657 O O . LEU A 1 87 ? -9.454 2.201 -0.377 1.00 93.88 87 LEU A O 1
ATOM 661 N N . ARG A 1 88 ? -8.932 0.019 -0.394 1.00 88.88 88 ARG A N 1
ATOM 662 C CA . ARG A 1 88 ? -8.006 0.128 -1.535 1.00 88.88 88 ARG A CA 1
ATOM 663 C C . ARG A 1 88 ? -8.637 0.837 -2.750 1.00 88.88 88 ARG A C 1
ATOM 665 O O . ARG A 1 88 ? -8.053 1.831 -3.177 1.00 88.88 88 ARG A O 1
ATOM 672 N N . PRO A 1 89 ? -9.822 0.455 -3.269 1.00 87.56 89 PRO A N 1
ATOM 673 C CA . PRO A 1 89 ? -10.417 1.132 -4.427 1.00 87.56 89 PRO A CA 1
ATOM 674 C C . PRO A 1 89 ? -10.686 2.628 -4.197 1.00 87.56 89 PRO A C 1
ATOM 676 O O . PRO A 1 89 ? -10.604 3.434 -5.127 1.00 87.56 89 PRO A O 1
ATOM 679 N N . VAL A 1 90 ? -10.967 3.024 -2.948 1.00 91.81 90 VAL A N 1
ATOM 680 C CA . VAL A 1 90 ? -11.141 4.431 -2.557 1.00 91.81 90 VAL A CA 1
ATOM 681 C C . VAL A 1 90 ? -9.812 5.181 -2.659 1.00 91.81 90 VAL A C 1
ATOM 683 O O . VAL A 1 90 ? -9.765 6.267 -3.237 1.00 91.81 90 VAL A O 1
ATOM 686 N N . LEU A 1 91 ? -8.721 4.591 -2.160 1.00 89.31 91 LEU A N 1
ATOM 687 C CA . LEU A 1 91 ? -7.371 5.150 -2.281 1.00 89.31 91 LEU A CA 1
ATOM 688 C C . LEU A 1 91 ? -6.912 5.261 -3.737 1.00 89.31 91 LEU A C 1
ATOM 690 O O . LEU A 1 91 ? -6.302 6.263 -4.102 1.00 89.31 91 LEU A O 1
ATOM 694 N N . GLU A 1 92 ? -7.233 4.282 -4.580 1.00 84.06 92 GLU A N 1
ATOM 695 C C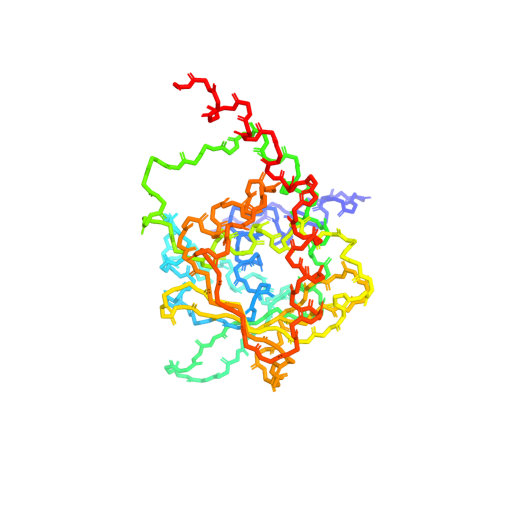A . GLU A 1 92 ? -6.927 4.325 -6.014 1.00 84.06 92 GLU A CA 1
ATOM 696 C C . GLU A 1 92 ? -7.669 5.472 -6.711 1.00 84.06 92 GLU A C 1
ATOM 698 O O . GLU A 1 92 ? -7.076 6.228 -7.484 1.00 84.06 92 GLU A O 1
ATOM 703 N N . ALA A 1 93 ? -8.964 5.638 -6.422 1.00 85.81 93 ALA A N 1
ATOM 704 C CA . ALA A 1 93 ? -9.768 6.723 -6.977 1.00 85.81 93 ALA A CA 1
ATOM 705 C C . ALA A 1 93 ? -9.283 8.103 -6.502 1.00 85.81 93 ALA A C 1
ATOM 707 O O . ALA A 1 93 ? -9.112 9.011 -7.319 1.00 85.81 93 ALA A O 1
ATOM 708 N N . LEU A 1 94 ? -9.003 8.248 -5.203 1.00 88.31 94 LEU A N 1
ATOM 709 C CA . LEU A 1 94 ? -8.431 9.466 -4.623 1.00 88.31 94 LEU A CA 1
ATOM 710 C C . LEU A 1 94 ? -7.051 9.777 -5.198 1.00 88.31 94 LEU A C 1
ATOM 712 O O . LEU A 1 94 ? -6.777 10.929 -5.526 1.00 88.31 94 LEU A O 1
ATOM 716 N N . GLY A 1 95 ? -6.203 8.761 -5.361 1.00 82.94 95 GLY A N 1
ATOM 717 C CA . GLY A 1 95 ? -4.903 8.888 -6.003 1.00 82.94 95 GLY A CA 1
ATOM 718 C C . GLY A 1 95 ? -5.043 9.423 -7.424 1.00 82.94 95 GLY A C 1
ATOM 719 O O . GLY A 1 95 ? -4.361 10.382 -7.775 1.00 82.94 95 GLY A O 1
ATOM 720 N N . ARG A 1 96 ? -5.960 8.858 -8.227 1.00 79.56 96 ARG A N 1
ATOM 721 C CA . ARG A 1 96 ? -6.169 9.253 -9.636 1.00 79.56 96 ARG A CA 1
ATOM 722 C C . ARG A 1 96 ? -6.632 10.693 -9.724 1.00 79.56 96 ARG A C 1
ATOM 724 O O . ARG A 1 96 ? -6.156 11.459 -10.555 1.00 79.56 96 ARG A O 1
ATOM 731 N N . TRP A 1 97 ? -7.523 11.074 -8.822 1.00 83.62 97 TRP A N 1
ATOM 732 C CA . TRP A 1 97 ? -7.998 12.442 -8.719 1.00 83.62 97 TRP A CA 1
ATOM 733 C C . TRP A 1 97 ? -6.910 13.422 -8.234 1.00 83.62 97 TRP A C 1
ATOM 735 O O . TRP A 1 97 ? -6.841 14.562 -8.702 1.00 83.62 97 TRP A O 1
ATOM 745 N N . GLY A 1 98 ? -6.042 12.992 -7.314 1.00 83.19 98 GLY A N 1
ATOM 746 C CA . GLY A 1 98 ? -4.964 13.801 -6.741 1.00 83.19 98 GLY A CA 1
ATOM 747 C C . GLY A 1 98 ? -3.726 13.933 -7.630 1.00 83.19 98 GLY A C 1
ATOM 748 O O . GLY A 1 98 ? -3.025 14.938 -7.547 1.00 83.19 98 GLY A O 1
ATOM 749 N N . ALA A 1 99 ? -3.476 12.965 -8.507 1.00 78.50 99 ALA A N 1
ATOM 750 C CA . ALA A 1 99 ? -2.257 12.859 -9.298 1.00 78.50 99 ALA A CA 1
ATOM 751 C C . ALA A 1 99 ? -1.863 14.110 -10.104 1.00 78.50 99 ALA A C 1
ATOM 753 O O . ALA A 1 99 ? -0.703 14.505 -10.005 1.00 78.50 99 ALA A O 1
ATOM 754 N N . PRO A 1 100 ? -2.774 14.809 -10.817 1.00 76.19 100 PRO A N 1
ATOM 755 C CA . PRO A 1 100 ? -2.416 16.028 -11.557 1.00 76.19 100 PRO A CA 1
ATOM 756 C C . PRO A 1 100 ? -1.916 17.182 -10.672 1.00 76.19 100 PRO A C 1
ATOM 758 O O . PRO A 1 100 ? -1.400 18.177 -11.173 1.00 76.19 100 PRO A O 1
ATOM 761 N N . ARG A 1 101 ? -2.119 17.084 -9.353 1.00 80.44 101 ARG A N 1
ATOM 762 C CA . ARG A 1 101 ? -1.731 18.092 -8.357 1.00 80.44 101 ARG A CA 1
ATOM 763 C C . ARG A 1 101 ? -0.443 17.723 -7.627 1.00 80.44 101 ARG A C 1
ATOM 765 O O . ARG A 1 101 ? 0.048 18.538 -6.846 1.00 80.44 101 ARG A O 1
ATOM 772 N N . LEU A 1 102 ? 0.067 16.506 -7.820 1.00 76.88 102 LEU A N 1
ATOM 773 C CA . LEU A 1 102 ? 1.306 16.078 -7.188 1.00 76.88 102 LEU A CA 1
ATOM 774 C C . LEU A 1 102 ? 2.460 16.915 -7.743 1.00 76.88 102 LEU A C 1
ATOM 776 O O . LEU A 1 102 ? 2.537 17.146 -8.942 1.00 76.88 102 LEU A O 1
ATOM 780 N N . ARG A 1 103 ? 3.360 17.354 -6.864 1.00 72.44 103 ARG A N 1
ATOM 781 C CA . ARG A 1 103 ? 4.655 17.923 -7.239 1.00 72.44 103 ARG A CA 1
ATOM 782 C C . ARG A 1 103 ? 5.719 16.979 -6.716 1.00 72.44 103 ARG A C 1
ATOM 784 O O . ARG A 1 103 ? 5.750 16.720 -5.512 1.00 72.44 103 ARG A O 1
ATOM 791 N N . LEU A 1 104 ? 6.533 16.430 -7.610 1.00 66.12 104 LEU A N 1
ATOM 792 C CA . LEU A 1 104 ? 7.678 15.631 -7.190 1.00 66.12 104 LEU A CA 1
ATOM 793 C C . LEU A 1 104 ? 8.761 16.573 -6.642 1.00 66.12 104 LEU A C 1
ATOM 795 O O . LEU A 1 104 ? 8.962 17.645 -7.216 1.00 66.12 104 LEU A O 1
ATOM 799 N N . PRO A 1 105 ? 9.429 16.220 -5.533 1.00 65.00 105 PRO A N 1
ATOM 800 C CA . PRO A 1 105 ? 10.602 16.957 -5.089 1.00 65.00 105 PRO A CA 1
ATOM 801 C C . PRO A 1 105 ? 11.733 16.816 -6.114 1.00 65.00 105 PRO 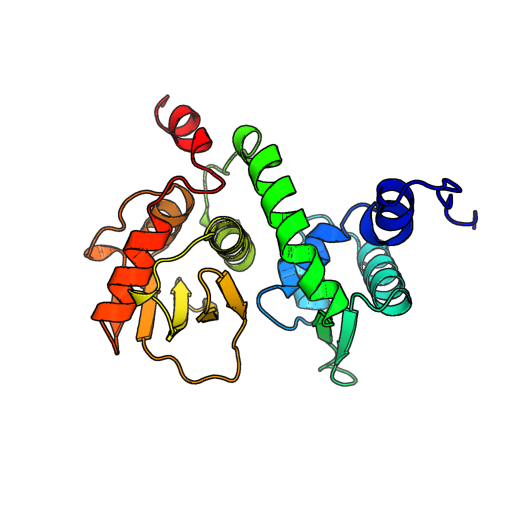A C 1
ATOM 803 O O . PRO A 1 105 ? 11.815 15.813 -6.823 1.00 65.00 105 PRO A O 1
ATOM 806 N N . GLU A 1 106 ? 12.611 17.818 -6.163 1.00 55.62 106 GLU A N 1
ATOM 807 C CA . GLU A 1 106 ? 13.787 17.824 -7.047 1.00 55.62 106 GLU A CA 1
ATOM 808 C C . GLU A 1 106 ? 14.759 16.676 -6.725 1.00 55.62 106 GLU A C 1
ATOM 810 O O . GLU A 1 106 ? 15.420 16.162 -7.623 1.00 55.62 106 GLU A O 1
ATOM 815 N N . ASP A 1 107 ? 14.792 16.234 -5.462 1.00 63.25 107 ASP A N 1
ATOM 816 C CA . ASP A 1 107 ? 15.604 15.119 -4.973 1.00 63.25 107 ASP A CA 1
ATOM 817 C C . ASP A 1 107 ? 14.716 13.973 -4.431 1.00 63.25 107 ASP A C 1
ATOM 819 O O . ASP A 1 107 ? 14.195 14.052 -3.309 1.00 63.25 107 ASP A O 1
ATOM 823 N N . PRO A 1 108 ? 14.517 12.890 -5.209 1.00 54.28 108 PRO A N 1
ATOM 824 C CA . PRO A 1 108 ? 13.715 11.733 -4.811 1.00 54.28 108 PRO A CA 1
ATOM 825 C C . PRO A 1 108 ? 14.272 10.962 -3.610 1.00 54.28 108 PRO A C 1
ATOM 827 O O . PRO A 1 108 ? 13.502 10.263 -2.950 1.00 54.28 108 PRO A O 1
ATOM 830 N N . ALA A 1 109 ? 15.569 11.100 -3.299 1.00 56.38 109 ALA A N 1
ATOM 831 C CA . ALA A 1 109 ? 16.218 10.380 -2.201 1.00 56.38 109 ALA A CA 1
ATOM 832 C C . ALA A 1 109 ? 15.706 10.810 -0.812 1.00 56.38 109 ALA A C 1
ATOM 834 O O . ALA A 1 109 ? 15.951 10.134 0.184 1.00 56.38 109 ALA A O 1
ATOM 835 N N . GLN A 1 110 ? 14.956 11.915 -0.730 1.00 61.78 110 GLN A N 1
ATOM 836 C CA . GLN A 1 110 ? 14.353 12.406 0.513 1.00 61.78 110 GLN A CA 1
ATOM 837 C C . GLN A 1 110 ? 12.968 11.799 0.805 1.00 61.78 110 GLN A C 1
ATOM 839 O O . GLN A 1 110 ? 12.402 12.051 1.871 1.00 61.78 110 GLN A O 1
ATOM 844 N N . ILE A 1 111 ? 12.399 11.006 -0.114 1.00 63.84 111 ILE A N 1
ATOM 845 C CA . ILE A 1 111 ? 11.105 10.341 0.090 1.00 63.84 111 ILE A CA 1
ATOM 846 C C . ILE A 1 111 ? 11.338 8.891 0.539 1.00 63.84 111 ILE A C 1
ATOM 848 O O . ILE A 1 111 ? 11.955 8.129 -0.204 1.00 63.84 111 ILE A O 1
ATOM 852 N N . PRO A 1 112 ? 10.783 8.446 1.685 1.00 65.88 112 PRO A N 1
ATOM 853 C CA . PRO A 1 112 ? 10.852 7.040 2.082 1.00 65.88 112 PRO A CA 1
ATOM 854 C C . PRO A 1 112 ? 10.266 6.136 0.992 1.00 65.88 112 PRO A C 1
ATOM 856 O O . PRO A 1 112 ? 9.105 6.335 0.626 1.00 65.88 112 PRO A O 1
ATOM 859 N N . LEU A 1 113 ? 11.020 5.132 0.515 1.00 65.94 113 LEU A N 1
ATOM 860 C CA . LEU A 1 113 ? 10.707 4.302 -0.666 1.00 65.94 113 LEU A CA 1
ATOM 861 C C . LEU A 1 113 ? 9.283 3.726 -0.661 1.00 65.94 113 LEU A C 1
ATOM 863 O O . LEU A 1 113 ? 8.627 3.608 -1.700 1.00 65.94 113 LEU A O 1
ATOM 867 N N . ARG A 1 114 ? 8.769 3.387 0.522 1.00 70.94 114 ARG A N 1
ATOM 868 C CA . ARG A 1 114 ? 7.415 2.847 0.678 1.00 70.94 114 ARG A CA 1
ATOM 869 C C . ARG A 1 114 ? 6.330 3.760 0.094 1.00 70.94 114 ARG A C 1
ATOM 871 O O . ARG A 1 114 ? 5.349 3.247 -0.441 1.00 70.94 114 ARG A O 1
ATOM 878 N N . VAL A 1 115 ? 6.472 5.082 0.166 1.00 73.00 115 VAL A N 1
ATOM 879 C CA . VAL A 1 115 ? 5.472 6.031 -0.361 1.00 73.00 115 VAL A CA 1
ATOM 880 C C . VAL A 1 115 ? 5.382 5.984 -1.898 1.00 73.00 115 VAL A C 1
ATOM 882 O O . VAL A 1 115 ? 4.280 5.741 -2.407 1.00 73.00 115 VAL A O 1
ATOM 885 N N . PRO A 1 116 ? 6.480 6.157 -2.662 1.00 69.75 116 PRO A N 1
ATOM 886 C CA . PRO A 1 116 ? 6.465 5.993 -4.109 1.00 69.75 116 PRO A CA 1
ATOM 887 C C . PRO A 1 116 ? 6.037 4.584 -4.526 1.00 69.75 116 PRO A C 1
ATOM 889 O O . PRO A 1 116 ? 5.233 4.444 -5.445 1.00 69.75 116 PRO A O 1
ATOM 892 N N . LEU A 1 117 ? 6.477 3.548 -3.806 1.00 70.06 117 LEU A N 1
ATOM 893 C CA . LEU A 1 117 ? 6.103 2.166 -4.100 1.00 70.06 117 LEU A CA 1
ATOM 894 C C . LEU A 1 117 ? 4.606 1.907 -3.891 1.00 70.06 117 LEU A C 1
ATOM 896 O O . LEU A 1 117 ? 3.956 1.306 -4.739 1.00 70.06 117 LEU A O 1
ATOM 900 N N . THR A 1 118 ? 4.014 2.429 -2.816 1.00 73.69 118 THR A N 1
ATOM 901 C CA . THR A 1 118 ? 2.560 2.327 -2.612 1.00 73.69 118 THR A CA 1
ATOM 902 C C . THR A 1 118 ? 1.796 3.108 -3.679 1.00 73.69 118 THR A C 1
ATOM 904 O O . THR A 1 118 ? 0.755 2.658 -4.146 1.00 73.69 118 THR A O 1
ATOM 907 N N . SER A 1 119 ? 2.322 4.258 -4.104 1.00 69.06 119 SER A N 1
ATOM 908 C CA . SER A 1 119 ? 1.715 5.072 -5.164 1.00 69.06 119 SER A CA 1
ATOM 909 C C . SER A 1 119 ? 1.737 4.343 -6.510 1.00 69.06 119 SER A C 1
ATOM 911 O O . SER A 1 119 ? 0.728 4.326 -7.208 1.00 69.06 119 SER A O 1
ATOM 913 N N . LEU A 1 120 ? 2.837 3.661 -6.839 1.00 68.75 120 LEU A N 1
ATOM 914 C CA . LEU A 1 120 ? 2.927 2.772 -7.999 1.00 68.75 120 LEU A CA 1
ATOM 915 C C . LEU A 1 120 ? 1.886 1.643 -7.919 1.00 68.75 120 LEU A C 1
ATOM 917 O O . LEU A 1 120 ? 1.141 1.408 -8.867 1.00 68.75 120 LEU A O 1
ATOM 921 N N . LEU A 1 121 ? 1.774 0.985 -6.765 1.00 69.81 121 LEU A N 1
ATOM 922 C CA . LEU A 1 121 ? 0.881 -0.162 -6.566 1.00 69.81 121 LEU A CA 1
ATOM 923 C C . LEU A 1 121 ? -0.609 0.185 -6.468 1.00 69.81 121 LEU A C 1
ATOM 925 O O . LEU A 1 121 ? -1.457 -0.677 -6.706 1.00 69.81 121 LEU A O 1
ATOM 929 N N . LEU A 1 122 ? -0.951 1.419 -6.106 1.00 69.50 122 LEU A N 1
ATOM 930 C CA . LEU A 1 122 ? -2.311 1.947 -6.241 1.00 69.50 122 LEU A CA 1
ATOM 931 C C . LEU A 1 122 ? -2.640 2.278 -7.708 1.00 69.50 122 LEU A C 1
ATOM 933 O O . LEU A 1 122 ? -3.805 2.325 -8.087 1.00 69.50 122 LEU A O 1
ATOM 937 N N . GLY A 1 123 ? -1.628 2.524 -8.544 1.00 66.88 123 GLY A N 1
ATOM 938 C CA . GLY A 1 123 ? -1.810 2.831 -9.966 1.00 66.88 123 GLY A CA 1
ATOM 939 C C . GLY A 1 123 ? -1.830 1.595 -10.848 1.00 66.88 123 GLY A C 1
ATOM 940 O O . GLY A 1 123 ? -2.433 1.616 -11.918 1.00 66.88 123 GLY A O 1
ATOM 941 N N . ALA A 1 124 ? -1.225 0.514 -10.362 1.00 67.62 124 ALA A N 1
ATOM 942 C CA . ALA A 1 124 ? -1.176 -0.806 -10.967 1.00 67.62 124 ALA A CA 1
ATOM 943 C C . ALA A 1 124 ? -2.541 -1.518 -10.919 1.00 67.62 124 ALA A C 1
ATOM 945 O O . ALA A 1 124 ? -2.705 -2.546 -10.263 1.00 67.62 124 ALA A O 1
ATOM 946 N N . THR A 1 125 ? -3.537 -0.952 -11.594 1.00 65.00 125 THR A N 1
ATOM 947 C CA . THR A 1 125 ? -4.856 -1.571 -11.766 1.00 65.00 125 THR A CA 1
ATOM 948 C C . THR A 1 125 ? -4.904 -2.326 -13.093 1.00 65.00 125 THR A C 1
ATOM 950 O O . THR A 1 125 ? -4.315 -1.889 -14.079 1.00 65.00 125 THR A O 1
ATOM 953 N N . ALA A 1 126 ? -5.599 -3.466 -13.118 1.00 72.88 126 ALA A N 1
ATOM 954 C CA . ALA A 1 126 ? -5.754 -4.311 -14.306 1.00 72.88 126 ALA A CA 1
ATOM 955 C C . ALA A 1 126 ? -4.432 -4.873 -14.870 1.00 72.88 126 ALA A C 1
ATOM 957 O O . ALA A 1 126 ? -4.236 -4.942 -16.087 1.00 72.88 126 ALA A O 1
ATOM 958 N N . LEU A 1 127 ? -3.535 -5.329 -13.986 1.00 82.12 127 LEU A N 1
ATOM 959 C CA . LEU A 1 127 ? -2.311 -6.017 -14.404 1.00 82.12 127 LEU A CA 1
ATOM 960 C C . LEU A 1 127 ? -2.624 -7.262 -15.257 1.00 82.12 127 LEU A C 1
ATOM 962 O O . LEU A 1 127 ? -3.612 -7.967 -15.011 1.00 82.12 127 LEU A O 1
ATOM 966 N N . PRO A 1 128 ? -1.794 -7.569 -16.271 1.00 84.94 128 PRO A N 1
ATOM 967 C CA . PRO A 1 128 ? -2.069 -8.673 -17.176 1.00 84.94 128 PRO A CA 1
ATOM 968 C C . PRO A 1 128 ? -1.993 -10.009 -16.429 1.00 84.94 128 PRO A C 1
ATOM 970 O O . PRO A 1 128 ? -1.100 -10.217 -15.618 1.00 84.94 128 PRO A O 1
ATOM 973 N N . ARG A 1 129 ? -2.858 -10.977 -16.763 1.00 89.38 129 ARG A N 1
ATOM 974 C CA . ARG A 1 129 ? -2.866 -12.311 -16.113 1.00 89.38 129 ARG A CA 1
ATOM 975 C C . ARG A 1 129 ? -1.518 -13.040 -16.172 1.00 89.38 129 ARG A C 1
ATOM 977 O O . ARG A 1 129 ? -1.219 -13.846 -15.301 1.00 89.38 129 ARG A O 1
ATOM 984 N N . ARG A 1 130 ? -0.701 -12.752 -17.192 1.00 92.12 130 ARG A N 1
ATOM 985 C CA . ARG A 1 130 ? 0.678 -13.261 -17.318 1.00 92.12 130 ARG A CA 1
ATOM 986 C C . ARG A 1 130 ? 1.622 -12.767 -16.211 1.00 92.12 130 ARG A C 1
ATOM 988 O O . ARG A 1 130 ? 2.673 -13.363 -16.026 1.00 92.12 130 ARG A O 1
ATOM 995 N N . ALA A 1 131 ? 1.247 -11.711 -15.493 1.00 91.44 131 ALA A N 1
ATOM 996 C CA . ALA A 1 131 ? 1.944 -11.208 -14.318 1.00 91.44 131 ALA A CA 1
ATOM 997 C C . ALA A 1 131 ? 1.443 -11.844 -13.011 1.00 91.44 131 ALA A C 1
ATOM 999 O O . ALA A 1 131 ? 1.906 -11.434 -11.959 1.00 91.44 131 ALA A O 1
ATOM 1000 N N . ASN A 1 132 ? 0.516 -12.814 -13.032 1.00 94.62 132 ASN A N 1
ATOM 1001 C CA . ASN A 1 132 ? 0.077 -13.471 -11.800 1.00 94.62 132 ASN A CA 1
ATOM 1002 C C . ASN A 1 132 ? 1.250 -14.202 -11.126 1.00 94.62 132 ASN A C 1
ATOM 1004 O O . ASN A 1 132 ? 1.893 -15.058 -11.744 1.00 94.62 132 ASN A O 1
ATOM 1008 N N . GLY A 1 133 ? 1.491 -13.892 -9.856 1.00 95.00 133 GLY A N 1
ATOM 1009 C CA . GLY A 1 133 ? 2.613 -14.435 -9.098 1.00 95.00 133 GLY A CA 1
ATOM 1010 C C . GLY A 1 133 ? 2.991 -13.587 -7.892 1.00 95.00 133 GLY A C 1
ATOM 1011 O O . GLY A 1 133 ? 2.415 -12.525 -7.660 1.00 95.00 133 GLY A O 1
ATOM 1012 N N . VAL A 1 134 ? 3.964 -14.070 -7.129 1.00 96.00 134 VAL A N 1
ATOM 1013 C CA . VAL A 1 134 ? 4.549 -13.351 -5.993 1.00 96.00 134 VAL A CA 1
ATOM 1014 C C . VAL A 1 134 ? 5.873 -12.738 -6.427 1.00 96.00 134 VAL A C 1
ATOM 1016 O O . VAL A 1 134 ? 6.707 -13.409 -7.027 1.00 96.00 134 VAL A O 1
ATOM 1019 N N . PHE A 1 135 ? 6.084 -11.467 -6.113 1.00 94.25 135 PHE A N 1
ATOM 1020 C CA . PHE A 1 135 ? 7.275 -10.723 -6.495 1.00 94.25 135 PHE A CA 1
ATOM 1021 C C . PHE A 1 135 ? 7.887 -10.060 -5.279 1.00 94.25 135 PHE A C 1
ATOM 1023 O O . PHE A 1 135 ? 7.184 -9.411 -4.504 1.00 94.25 135 PHE A O 1
ATOM 1030 N N . GLU A 1 136 ? 9.201 -10.169 -5.145 1.00 93.31 136 GLU A N 1
ATOM 1031 C CA . GLU A 1 136 ? 9.956 -9.288 -4.266 1.00 93.31 136 GLU A CA 1
ATOM 1032 C C . GLU A 1 136 ? 10.431 -8.087 -5.083 1.00 93.31 136 GLU A C 1
ATOM 1034 O O . GLU A 1 136 ? 11.148 -8.245 -6.066 1.00 93.31 136 GLU A O 1
ATOM 1039 N N . VAL A 1 137 ? 10.007 -6.884 -4.710 1.00 89.62 137 VAL A N 1
ATOM 1040 C CA . VAL A 1 137 ? 10.379 -5.636 -5.385 1.00 89.62 137 VAL A CA 1
ATOM 1041 C C . VAL A 1 137 ? 11.164 -4.791 -4.400 1.00 89.62 137 VAL A C 1
ATOM 1043 O O . VAL A 1 137 ? 10.669 -4.512 -3.308 1.00 89.62 137 VAL A O 1
ATOM 1046 N N . GLY A 1 138 ? 12.373 -4.378 -4.770 1.00 86.94 138 GLY A N 1
ATOM 1047 C CA . GLY A 1 138 ? 13.225 -3.582 -3.892 1.00 86.94 138 GLY A CA 1
ATOM 1048 C C . GLY A 1 138 ? 14.041 -2.523 -4.613 1.00 86.94 138 GLY A C 1
ATOM 1049 O O . GLY A 1 138 ? 14.313 -2.644 -5.806 1.00 86.94 138 GLY A O 1
ATOM 1050 N N . VAL A 1 139 ? 14.431 -1.499 -3.861 1.00 84.81 139 VAL A N 1
ATOM 1051 C CA . VAL A 1 139 ? 15.375 -0.448 -4.252 1.00 84.81 139 VAL A CA 1
ATOM 1052 C C . VAL A 1 139 ? 16.366 -0.319 -3.105 1.00 84.81 139 VAL A C 1
ATOM 1054 O O . VAL A 1 139 ? 15.958 -0.179 -1.953 1.00 84.81 139 VAL A O 1
ATOM 1057 N N . GLU A 1 140 ? 17.657 -0.411 -3.421 1.00 82.44 140 GLU A N 1
ATOM 1058 C CA . GLU A 1 140 ? 18.730 -0.471 -2.418 1.00 82.44 140 GLU A CA 1
ATOM 1059 C C . GLU A 1 140 ? 18.489 -1.607 -1.394 1.00 82.44 140 GLU A C 1
ATOM 1061 O O . GLU A 1 140 ? 18.388 -2.779 -1.788 1.00 82.44 140 GLU A O 1
ATOM 1066 N N . ASP A 1 141 ? 18.396 -1.272 -0.103 1.00 77.25 141 ASP A N 1
ATOM 1067 C CA . ASP A 1 141 ? 18.189 -2.214 1.006 1.00 77.25 141 ASP A CA 1
ATOM 1068 C C . ASP A 1 141 ? 16.704 -2.435 1.346 1.00 77.25 141 ASP A C 1
ATOM 1070 O O . ASP A 1 141 ? 16.341 -3.405 2.023 1.00 77.25 141 ASP A O 1
ATOM 1074 N N . GLU A 1 142 ? 15.816 -1.568 0.856 1.00 78.19 142 GLU A N 1
ATOM 1075 C CA . GLU A 1 142 ? 14.382 -1.679 1.090 1.00 78.19 142 GLU A CA 1
ATOM 1076 C C . GLU A 1 142 ? 13.719 -2.584 0.046 1.00 78.19 142 GLU A C 1
ATOM 1078 O O . GLU A 1 142 ? 13.940 -2.472 -1.159 1.00 78.19 142 GLU A O 1
ATOM 1083 N N . HIS A 1 143 ? 12.857 -3.484 0.513 1.00 85.12 143 HIS A N 1
ATOM 1084 C CA . HIS A 1 143 ? 12.120 -4.409 -0.337 1.00 85.12 143 HIS A CA 1
ATOM 1085 C C . HIS A 1 143 ? 10.740 -4.706 0.244 1.00 85.12 143 HIS A C 1
ATOM 1087 O O . HIS A 1 143 ? 10.508 -4.625 1.453 1.00 85.12 143 HIS A O 1
ATOM 1093 N N . VAL A 1 144 ? 9.810 -5.061 -0.634 1.00 85.69 144 VAL A N 1
ATOM 1094 C CA . VAL A 1 144 ? 8.478 -5.544 -0.271 1.00 85.69 144 VAL A CA 1
ATOM 1095 C C . VAL A 1 144 ? 8.142 -6.765 -1.104 1.00 85.69 144 VAL A C 1
ATOM 1097 O O . VAL A 1 144 ? 8.550 -6.872 -2.260 1.00 85.69 144 VAL A O 1
ATOM 1100 N N . ARG A 1 145 ? 7.344 -7.663 -0.532 1.00 90.44 145 ARG A N 1
ATOM 1101 C CA . ARG A 1 145 ? 6.756 -8.768 -1.283 1.00 90.44 145 ARG A CA 1
ATOM 1102 C C . ARG A 1 145 ? 5.310 -8.473 -1.588 1.00 90.44 145 ARG A C 1
ATOM 1104 O O . ARG A 1 145 ? 4.541 -8.096 -0.698 1.00 90.44 145 ARG A O 1
ATOM 1111 N N . VAL A 1 146 ? 4.958 -8.657 -2.848 1.00 89.00 146 VAL A N 1
ATOM 1112 C CA . VAL A 1 146 ? 3.609 -8.450 -3.344 1.00 89.00 146 VAL A CA 1
ATOM 1113 C C . VAL A 1 146 ? 3.139 -9.642 -4.151 1.00 89.00 146 VAL A C 1
ATOM 1115 O O . VAL A 1 146 ? 3.904 -10.243 -4.893 1.00 89.00 146 VAL A O 1
ATOM 1118 N N . GLU A 1 147 ? 1.865 -9.965 -4.023 1.00 91.62 147 GLU A N 1
ATOM 1119 C CA . GLU A 1 147 ? 1.180 -10.913 -4.883 1.00 91.62 147 GLU A CA 1
ATOM 1120 C C . GLU A 1 147 ? 0.340 -10.148 -5.900 1.00 91.62 147 GLU A C 1
ATOM 1122 O O . GLU A 1 147 ? -0.438 -9.256 -5.551 1.00 91.62 147 GLU A O 1
ATOM 1127 N N . VAL A 1 148 ? 0.501 -10.522 -7.163 1.00 91.06 148 VAL A N 1
ATOM 1128 C CA . VAL A 1 148 ? -0.361 -10.107 -8.259 1.00 91.06 148 VAL A CA 1
ATOM 1129 C C . VAL A 1 148 ? -1.353 -11.230 -8.512 1.00 91.06 148 VAL A C 1
ATOM 1131 O O . VAL A 1 148 ? -0.975 -12.332 -8.917 1.00 91.06 148 VAL A O 1
ATOM 1134 N N . ALA A 1 149 ? -2.631 -10.950 -8.293 1.00 89.44 149 ALA A N 1
ATOM 1135 C CA . ALA A 1 149 ? -3.705 -11.900 -8.540 1.00 89.44 149 ALA A CA 1
ATOM 1136 C C . ALA A 1 149 ? -4.964 -11.158 -8.984 1.00 89.44 149 ALA A C 1
ATOM 1138 O O . ALA A 1 149 ? -5.339 -10.139 -8.410 1.00 89.44 149 ALA A O 1
ATOM 1139 N N . GLY A 1 150 ? -5.620 -11.657 -10.035 1.00 82.25 150 GLY A N 1
ATOM 1140 C CA . GLY A 1 150 ? -6.854 -11.044 -10.541 1.00 82.25 150 GLY A CA 1
ATOM 1141 C C . GLY A 1 150 ? -6.671 -9.628 -11.103 1.00 82.25 150 GLY A C 1
ATOM 1142 O O . GLY A 1 150 ? -7.645 -8.895 -11.207 1.00 82.25 150 GLY A O 1
ATOM 1143 N N . GLY A 1 151 ? -5.442 -9.246 -11.473 1.00 80.88 151 GLY A N 1
ATOM 1144 C CA . GLY A 1 151 ? -5.117 -7.896 -11.944 1.00 80.88 151 GLY A CA 1
ATOM 1145 C C . GLY A 1 151 ? -4.911 -6.865 -10.830 1.00 80.88 151 GLY A C 1
ATOM 1146 O O . GLY A 1 151 ? -4.753 -5.684 -11.134 1.00 80.88 151 GLY A O 1
ATOM 1147 N N . GLU A 1 152 ? -4.892 -7.303 -9.571 1.00 79.00 152 GLU A N 1
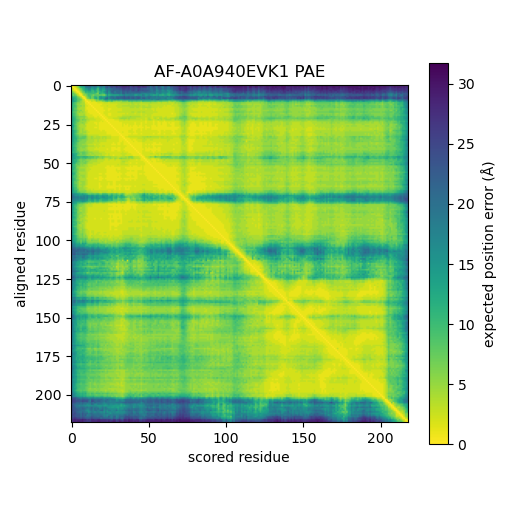ATOM 1148 C CA . GLU A 1 152 ? -4.661 -6.479 -8.385 1.00 79.00 152 GLU A CA 1
ATOM 1149 C C . GLU A 1 152 ? -3.334 -6.844 -7.722 1.00 79.00 152 GLU A C 1
ATOM 1151 O O . GLU A 1 152 ? -2.862 -7.976 -7.850 1.00 79.00 152 GLU A O 1
ATOM 1156 N N . VAL A 1 153 ? -2.770 -5.899 -6.966 1.00 83.25 153 VAL A N 1
ATOM 1157 C CA . VAL A 1 153 ? -1.552 -6.115 -6.178 1.00 83.25 153 VAL A CA 1
ATOM 1158 C C . VAL A 1 153 ? -1.849 -6.049 -4.686 1.00 83.25 153 VAL A C 1
ATOM 1160 O O . VAL A 1 153 ? -2.375 -5.048 -4.190 1.00 83.25 153 VAL A O 1
ATOM 1163 N N . ARG A 1 154 ? -1.466 -7.086 -3.945 1.00 83.56 154 ARG A N 1
ATOM 1164 C CA . ARG A 1 154 ? -1.594 -7.158 -2.482 1.00 83.56 154 ARG A CA 1
ATOM 1165 C C . ARG A 1 154 ? -0.242 -7.422 -1.838 1.00 83.56 154 ARG A C 1
ATOM 1167 O O . ARG A 1 154 ? 0.625 -8.020 -2.461 1.00 83.56 154 ARG A O 1
ATOM 1174 N N . ALA A 1 155 ? -0.054 -6.991 -0.594 1.00 84.75 155 ALA A N 1
ATOM 1175 C CA . ALA A 1 155 ? 1.110 -7.412 0.180 1.00 84.75 155 ALA A CA 1
ATOM 1176 C C . ALA A 1 155 ? 1.081 -8.928 0.403 1.00 84.75 155 ALA A C 1
ATOM 1178 O O . ALA A 1 155 ? 0.033 -9.488 0.714 1.00 84.75 155 ALA A O 1
ATOM 1179 N N . ALA A 1 156 ? 2.239 -9.567 0.287 1.00 89.12 156 ALA A N 1
ATOM 1180 C CA . ALA A 1 156 ? 2.405 -10.994 0.537 1.00 89.12 156 ALA A CA 1
ATOM 1181 C C . ALA A 1 156 ? 3.737 -11.260 1.266 1.00 89.12 156 ALA A C 1
ATOM 1183 O O . ALA A 1 156 ? 4.594 -11.969 0.739 1.00 89.12 156 ALA A O 1
ATOM 1184 N N . PRO A 1 157 ? 3.954 -10.664 2.459 1.00 84.69 157 PRO A N 1
ATOM 1185 C CA . PRO A 1 157 ? 5.246 -10.700 3.146 1.00 84.69 157 PRO A CA 1
ATOM 1186 C C . PRO A 1 157 ? 5.709 -12.122 3.473 1.00 84.69 157 PRO A C 1
ATOM 1188 O O . PRO A 1 157 ? 6.901 -12.390 3.407 1.00 84.69 157 PRO A O 1
ATOM 1191 N N . ASP A 1 158 ? 4.788 -13.042 3.752 1.00 87.75 158 ASP A N 1
ATOM 1192 C CA . ASP A 1 158 ? 5.110 -14.408 4.184 1.00 87.75 158 ASP A CA 1
ATOM 1193 C C . ASP A 1 158 ? 5.147 -15.427 3.032 1.00 87.75 158 ASP A C 1
ATOM 1195 O O . ASP A 1 158 ? 5.257 -16.631 3.258 1.00 87.75 158 ASP A O 1
ATOM 1199 N N . ARG A 1 159 ? 5.015 -14.966 1.783 1.00 92.88 159 ARG A N 1
ATOM 1200 C CA . ARG A 1 159 ? 5.027 -15.820 0.590 1.00 92.88 159 ARG A CA 1
ATOM 1201 C C . ARG A 1 159 ? 6.389 -15.750 -0.092 1.00 92.88 159 ARG A C 1
ATOM 1203 O O . ARG A 1 159 ? 6.940 -14.667 -0.269 1.00 92.88 159 ARG A O 1
ATOM 1210 N N . GLU A 1 160 ? 6.896 -16.905 -0.510 1.00 95.19 160 GLU A N 1
ATOM 1211 C CA . GLU A 1 160 ? 8.108 -16.993 -1.329 1.00 95.19 160 GLU A CA 1
ATOM 1212 C C . GLU A 1 160 ? 7.879 -16.343 -2.707 1.00 95.19 160 GLU A C 1
ATOM 1214 O O . GLU A 1 160 ? 6.824 -16.578 -3.313 1.00 95.19 160 GLU A O 1
ATOM 1219 N N . PRO A 1 161 ? 8.824 -15.528 -3.210 1.00 97.12 161 PRO A N 1
ATOM 1220 C CA . PRO A 1 161 ? 8.691 -14.877 -4.505 1.00 97.12 161 PRO A CA 1
ATOM 1221 C C . PRO A 1 161 ? 8.943 -15.849 -5.667 1.00 97.12 161 PRO A C 1
ATOM 1223 O O . PRO A 1 161 ? 9.898 -16.621 -5.667 1.00 97.12 161 PRO A O 1
ATOM 1226 N N . ASP A 1 162 ? 8.123 -15.745 -6.713 1.00 97.62 162 ASP A N 1
ATOM 1227 C CA . ASP A 1 162 ? 8.387 -16.342 -8.027 1.00 97.62 162 ASP A CA 1
ATOM 1228 C C . ASP A 1 162 ? 9.565 -15.642 -8.730 1.00 97.62 162 ASP A C 1
ATOM 1230 O O . ASP A 1 162 ? 10.299 -16.259 -9.506 1.00 97.62 162 ASP A O 1
ATOM 1234 N N . ALA A 1 163 ? 9.718 -14.335 -8.495 1.00 97.56 163 ALA A N 1
ATOM 1235 C CA . ALA A 1 163 ? 10.791 -13.518 -9.044 1.00 97.56 163 ALA A CA 1
ATOM 1236 C C . ALA A 1 163 ? 11.128 -12.324 -8.138 1.00 97.56 163 ALA A C 1
ATOM 1238 O O . ALA A 1 163 ? 10.259 -11.781 -7.452 1.00 97.56 163 ALA A O 1
ATOM 1239 N N . THR A 1 164 ? 12.378 -11.872 -8.198 1.00 95.94 164 THR A N 1
ATOM 1240 C CA . THR A 1 164 ? 12.850 -10.671 -7.501 1.00 95.94 164 THR A CA 1
ATOM 1241 C C . THR A 1 164 ? 13.242 -9.603 -8.517 1.00 95.94 164 THR A C 1
ATOM 1243 O O . THR A 1 164 ? 13.953 -9.883 -9.481 1.00 95.94 164 THR A O 1
ATOM 1246 N N . LEU A 1 165 ? 12.780 -8.374 -8.292 1.00 94.00 165 LEU A N 1
ATOM 1247 C CA . LEU A 1 165 ? 13.078 -7.180 -9.070 1.00 94.00 165 LEU A CA 1
ATOM 1248 C C . LEU A 1 165 ? 13.852 -6.204 -8.178 1.00 94.00 165 LEU A C 1
ATOM 1250 O O . LEU A 1 165 ? 13.288 -5.593 -7.270 1.00 94.00 165 LEU A O 1
ATOM 1254 N N . ARG A 1 166 ? 15.151 -6.058 -8.439 1.00 93.38 166 ARG A N 1
ATOM 1255 C CA . ARG A 1 166 ? 16.015 -5.056 -7.800 1.00 93.38 166 ARG A CA 1
ATOM 1256 C C . ARG A 1 166 ? 16.120 -3.856 -8.731 1.00 93.38 166 ARG A C 1
ATOM 1258 O O . ARG A 1 166 ? 16.723 -3.963 -9.793 1.00 93.38 166 ARG A O 1
ATOM 1265 N N . LEU A 1 167 ? 15.507 -2.746 -8.351 1.00 89.62 167 LEU A N 1
ATOM 1266 C CA . LEU A 1 167 ? 15.446 -1.514 -9.130 1.00 89.62 167 LEU A CA 1
ATOM 1267 C C . LEU A 1 167 ? 16.464 -0.499 -8.602 1.00 89.62 167 LEU A C 1
ATOM 1269 O O . LEU A 1 167 ? 16.723 -0.425 -7.400 1.00 89.62 167 LEU A O 1
ATOM 1273 N N . THR A 1 168 ? 17.001 0.329 -9.492 1.00 88.50 168 THR A N 1
ATOM 1274 C CA . THR A 1 168 ? 17.628 1.597 -9.097 1.00 88.50 168 THR A CA 1
ATOM 1275 C C . THR A 1 168 ? 16.541 2.629 -8.776 1.00 88.50 168 THR A C 1
ATOM 1277 O O . THR A 1 168 ? 15.372 2.467 -9.148 1.00 88.50 168 THR A O 1
ATOM 1280 N N . TRP A 1 169 ? 16.909 3.743 -8.138 1.00 82.69 169 TRP A N 1
ATOM 1281 C CA . TRP A 1 169 ? 15.998 4.885 -7.986 1.00 82.69 169 TRP A CA 1
ATOM 1282 C C . TRP A 1 169 ? 15.496 5.420 -9.335 1.00 82.69 169 TRP A C 1
ATOM 1284 O O . TRP A 1 169 ? 14.318 5.758 -9.462 1.00 82.69 169 TRP A O 1
ATOM 1294 N N . SER A 1 170 ? 16.352 5.438 -10.361 1.00 82.88 170 SER A N 1
ATOM 1295 C CA . SER A 1 170 ? 15.982 5.808 -11.734 1.00 82.88 170 SER A CA 1
ATOM 1296 C C . SER A 1 170 ? 14.955 4.843 -12.333 1.00 82.88 170 SER A C 1
ATOM 1298 O O . SER A 1 170 ? 13.974 5.279 -12.946 1.00 82.88 170 SER A O 1
ATOM 1300 N N . GLY A 1 171 ? 15.116 3.539 -12.090 1.00 85.56 171 GLY A N 1
ATOM 1301 C CA . GLY A 1 171 ? 14.159 2.516 -12.507 1.00 85.56 171 GLY A CA 1
ATOM 1302 C C . GLY A 1 171 ? 12.808 2.662 -11.820 1.00 85.56 171 GLY A C 1
ATOM 1303 O O . GLY A 1 171 ? 11.769 2.659 -12.482 1.00 85.56 171 GLY A O 1
ATOM 1304 N N . LEU A 1 172 ? 12.807 2.883 -10.503 1.00 81.19 172 LEU A N 1
ATOM 1305 C CA . LEU A 1 172 ? 11.584 3.156 -9.752 1.00 81.19 172 LEU A CA 1
ATOM 1306 C C . LEU A 1 172 ? 10.880 4.422 -10.259 1.00 81.19 172 LEU A C 1
ATOM 1308 O O . LEU A 1 172 ? 9.670 4.400 -10.481 1.00 81.19 172 LEU A O 1
ATOM 1312 N N . ARG A 1 173 ? 11.620 5.518 -10.462 1.00 78.44 173 ARG A N 1
ATOM 1313 C CA . ARG A 1 173 ? 11.078 6.767 -11.017 1.00 78.44 173 ARG A CA 1
ATOM 1314 C C . ARG A 1 173 ? 10.399 6.512 -12.362 1.00 78.44 173 ARG A C 1
ATOM 1316 O O . ARG A 1 173 ? 9.284 6.983 -12.567 1.00 78.44 173 ARG A O 1
ATOM 1323 N N . SER A 1 174 ? 11.044 5.751 -13.242 1.00 79.88 174 SER A N 1
ATOM 1324 C CA . SER A 1 174 ? 10.487 5.403 -14.553 1.00 79.88 174 SER A CA 1
ATOM 1325 C C . SER A 1 174 ? 9.154 4.663 -14.405 1.00 79.88 174 SER A C 1
ATOM 1327 O O . SER A 1 174 ? 8.165 5.073 -15.004 1.00 79.88 174 SER A O 1
ATOM 1329 N N . LEU A 1 175 ? 9.067 3.666 -13.514 1.00 79.81 175 LEU A N 1
ATOM 1330 C CA . LEU A 1 175 ? 7.805 2.965 -13.231 1.00 79.81 175 LEU A CA 1
ATOM 1331 C C . LEU A 1 175 ? 6.706 3.902 -12.726 1.00 79.81 175 LEU A C 1
ATOM 1333 O O . LEU A 1 175 ? 5.570 3.833 -13.186 1.00 79.81 175 LEU A O 1
ATOM 1337 N N . ILE A 1 176 ? 7.036 4.795 -11.793 1.00 73.75 176 ILE A N 1
ATOM 1338 C CA . ILE A 1 176 ? 6.084 5.759 -11.225 1.00 73.75 176 ILE A CA 1
ATOM 1339 C C . ILE A 1 176 ? 5.506 6.675 -12.310 1.00 73.75 176 ILE A C 1
ATOM 1341 O O . ILE A 1 176 ? 4.318 6.998 -12.281 1.00 73.75 176 ILE A O 1
ATOM 1345 N N . LEU A 1 177 ? 6.342 7.077 -13.267 1.00 73.06 177 LEU A N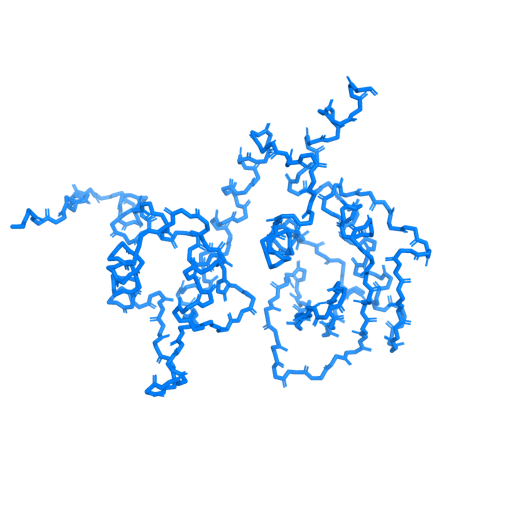 1
ATOM 1346 C CA . LEU A 1 177 ? 5.967 7.916 -14.403 1.00 73.06 177 LEU A CA 1
ATOM 1347 C C . LEU A 1 177 ? 5.351 7.124 -15.566 1.00 73.06 177 LEU A C 1
ATOM 1349 O O . LEU A 1 177 ? 4.903 7.728 -16.545 1.00 73.06 177 LEU A O 1
ATOM 1353 N N . GLY A 1 178 ? 5.252 5.792 -15.451 1.00 73.50 178 GLY A N 1
ATOM 1354 C CA . GLY A 1 178 ? 4.703 4.932 -16.503 1.00 73.50 178 GLY A CA 1
ATOM 1355 C C . GLY A 1 178 ? 5.601 4.900 -17.734 1.00 73.50 178 GLY A C 1
ATOM 1356 O O . GLY A 1 178 ? 5.141 4.840 -18.874 1.00 73.50 178 GLY A O 1
ATOM 1357 N N . GLU A 1 179 ? 6.898 5.034 -17.501 1.00 78.81 179 GLU A N 1
ATOM 1358 C CA . GLU A 1 179 ? 7.957 4.953 -18.488 1.00 78.81 179 GLU A CA 1
ATOM 1359 C C . GLU A 1 179 ? 8.569 3.558 -18.449 1.00 78.81 179 GLU A C 1
ATOM 1361 O O . GLU A 1 179 ? 8.623 2.898 -17.408 1.00 78.81 179 GLU A O 1
ATOM 1366 N N . ARG A 1 180 ? 9.060 3.104 -19.602 1.00 85.38 180 ARG A N 1
ATOM 1367 C CA . ARG A 1 180 ? 9.795 1.847 -19.684 1.00 85.38 180 ARG A CA 1
ATOM 1368 C C . ARG A 1 180 ? 11.062 1.947 -18.832 1.00 85.38 180 ARG A C 1
ATOM 1370 O O . ARG A 1 180 ? 11.848 2.871 -19.006 1.00 85.38 180 ARG A O 1
ATOM 1377 N N . VAL A 1 181 ? 11.270 0.964 -17.961 1.00 87.75 181 VAL A N 1
ATOM 1378 C CA . VAL A 1 181 ? 12.506 0.828 -17.179 1.00 87.75 181 VAL A CA 1
ATOM 1379 C C . VAL A 1 181 ? 13.639 0.376 -18.097 1.00 87.75 181 VAL A C 1
ATOM 1381 O O . VAL A 1 181 ? 13.451 -0.543 -18.896 1.00 87.75 181 VAL A O 1
ATOM 1384 N N . ALA A 1 182 ? 14.800 1.023 -18.003 1.00 89.31 182 ALA A N 1
ATOM 1385 C CA . ALA A 1 182 ? 15.988 0.611 -18.743 1.00 89.31 182 ALA A CA 1
ATOM 1386 C C . ALA A 1 182 ? 16.571 -0.690 -18.169 1.00 89.31 182 ALA A C 1
ATOM 1388 O O . ALA A 1 182 ? 16.527 -0.912 -16.962 1.00 89.31 182 ALA A O 1
ATOM 1389 N N . ASP A 1 183 ? 17.192 -1.518 -19.011 1.00 91.06 183 ASP A N 1
ATOM 1390 C CA . ASP A 1 183 ? 17.778 -2.797 -18.573 1.00 91.06 183 ASP A CA 1
ATOM 1391 C C . ASP A 1 183 ? 18.890 -2.610 -17.519 1.00 91.06 183 ASP A C 1
ATOM 1393 O O . ASP A 1 183 ? 19.118 -3.484 -16.692 1.00 91.06 183 ASP A O 1
ATOM 1397 N N . ALA A 1 184 ? 19.565 -1.455 -17.512 1.00 92.50 184 ALA A N 1
ATOM 1398 C CA . ALA A 1 184 ? 20.564 -1.106 -16.498 1.00 92.50 184 ALA A CA 1
ATOM 1399 C C . ALA A 1 184 ? 19.950 -0.710 -15.139 1.00 92.50 184 ALA A C 1
ATOM 1401 O O . ALA A 1 184 ? 20.648 -0.711 -14.127 1.00 92.50 184 ALA A O 1
ATOM 1402 N N . ASP A 1 185 ? 18.658 -0.374 -15.116 1.00 90.75 185 ASP A N 1
ATOM 1403 C CA . ASP A 1 185 ? 17.939 0.121 -13.941 1.00 90.75 185 ASP A CA 1
ATOM 1404 C C . ASP A 1 185 ? 17.131 -0.967 -13.220 1.00 90.75 185 ASP A C 1
ATOM 1406 O O . ASP A 1 185 ? 16.469 -0.687 -12.215 1.00 90.75 185 ASP A O 1
ATOM 1410 N N . VAL A 1 186 ? 17.172 -2.208 -13.713 1.00 94.12 186 VAL A N 1
ATOM 1411 C CA . VAL A 1 186 ? 16.501 -3.350 -13.094 1.00 94.12 186 VAL A CA 1
ATOM 1412 C C . VAL A 1 186 ? 17.313 -4.632 -13.242 1.00 94.12 186 VAL A C 1
ATOM 1414 O O . VAL A 1 186 ? 17.728 -5.016 -14.329 1.00 94.12 186 VAL A O 1
ATOM 1417 N N . VAL A 1 187 ? 17.481 -5.350 -12.135 1.00 96.00 187 VAL A N 1
ATOM 1418 C CA . VAL A 1 187 ? 18.005 -6.716 -12.121 1.00 96.00 187 VAL A CA 1
ATOM 1419 C C . VAL A 1 187 ? 16.875 -7.663 -11.742 1.00 96.00 187 VAL A C 1
ATOM 1421 O O . VAL A 1 187 ? 16.245 -7.505 -10.695 1.00 96.00 187 VAL A O 1
ATOM 1424 N N . VAL A 1 188 ? 16.625 -8.653 -12.601 1.00 96.31 188 VAL A N 1
ATOM 1425 C CA . VAL A 1 188 ? 15.584 -9.670 -12.416 1.00 96.31 188 VAL A CA 1
ATOM 1426 C C . VAL A 1 188 ? 16.219 -11.026 -12.125 1.00 96.31 188 VAL A C 1
ATOM 1428 O O . VAL A 1 188 ? 17.079 -11.487 -12.875 1.00 96.31 188 VAL A O 1
ATOM 1431 N N . THR A 1 189 ? 15.749 -11.698 -11.077 1.00 97.19 189 THR A N 1
ATOM 1432 C CA . THR A 1 189 ? 16.075 -13.101 -10.773 1.00 97.19 189 THR A CA 1
ATOM 1433 C C . THR A 1 189 ? 14.794 -13.924 -10.595 1.00 97.19 189 THR A C 1
ATOM 1435 O O . THR A 1 189 ? 13.746 -13.375 -10.260 1.00 97.19 189 THR A O 1
ATOM 1438 N N . GLY A 1 190 ? 14.849 -15.239 -10.843 1.00 97.31 190 GLY A N 1
ATOM 1439 C CA . GLY A 1 190 ? 13.673 -16.126 -10.797 1.00 97.31 190 GLY A CA 1
ATOM 1440 C C . GLY A 1 190 ? 12.914 -16.204 -12.129 1.00 97.31 190 GLY A C 1
ATOM 1441 O O . GLY A 1 190 ? 13.530 -16.274 -13.196 1.00 97.31 190 GLY A O 1
ATOM 1442 N N . ASP A 1 191 ? 11.579 -16.226 -12.090 1.00 97.38 191 ASP A N 1
ATOM 1443 C CA . ASP A 1 191 ? 10.728 -16.299 -13.286 1.00 97.38 191 ASP A CA 1
ATOM 1444 C C . ASP A 1 191 ? 10.729 -14.976 -14.075 1.00 97.38 191 ASP A C 1
ATOM 1446 O O . ASP A 1 191 ? 9.912 -14.070 -13.870 1.00 97.38 191 ASP A O 1
ATOM 1450 N N . ALA A 1 192 ? 11.640 -14.885 -15.045 1.00 94.94 192 ALA A N 1
ATOM 1451 C CA . ALA A 1 192 ? 11.771 -13.716 -15.905 1.00 94.94 192 ALA A CA 1
ATOM 1452 C C . ALA A 1 192 ? 10.497 -13.410 -16.712 1.00 94.94 192 ALA A C 1
ATOM 1454 O O . ALA A 1 192 ? 10.233 -12.243 -16.994 1.00 94.94 192 ALA A O 1
ATOM 1455 N N . ARG A 1 193 ? 9.684 -14.408 -17.092 1.00 95.25 193 ARG A N 1
ATOM 1456 C CA . ARG A 1 193 ? 8.478 -14.159 -17.905 1.00 95.25 193 ARG A CA 1
ATOM 1457 C C . ARG A 1 193 ? 7.429 -13.408 -17.096 1.00 95.25 193 ARG A C 1
ATOM 1459 O O . ARG A 1 193 ? 6.871 -12.429 -17.594 1.00 95.25 193 ARG A O 1
ATOM 1466 N N . LYS A 1 194 ? 7.199 -13.838 -15.853 1.00 94.69 194 LYS A N 1
ATOM 1467 C CA . LYS A 1 194 ? 6.304 -13.153 -14.912 1.00 94.69 194 LYS A CA 1
ATOM 1468 C C . LYS A 1 194 ? 6.818 -11.754 -14.567 1.00 94.69 194 LYS A C 1
ATOM 1470 O O . LYS A 1 194 ? 6.041 -10.804 -14.586 1.00 94.69 194 LYS A O 1
ATOM 1475 N N . ALA A 1 195 ? 8.121 -11.610 -14.317 1.00 93.00 195 ALA A N 1
ATOM 1476 C CA . ALA A 1 195 ? 8.722 -10.322 -13.970 1.00 93.00 195 ALA A CA 1
ATOM 1477 C C . ALA A 1 195 ? 8.591 -9.284 -15.097 1.00 93.00 195 ALA A C 1
ATOM 1479 O O . ALA A 1 195 ? 8.146 -8.164 -14.854 1.00 93.00 195 ALA A O 1
ATOM 1480 N N . HIS A 1 196 ? 8.893 -9.660 -16.345 1.00 91.75 196 HIS A N 1
ATOM 1481 C CA . HIS A 1 196 ? 8.697 -8.764 -17.490 1.00 91.75 196 HIS A CA 1
ATOM 1482 C C . HIS A 1 196 ? 7.215 -8.445 -17.712 1.00 91.75 196 HIS A C 1
ATOM 1484 O O . HIS A 1 196 ? 6.872 -7.312 -18.030 1.00 91.75 196 HIS A O 1
ATOM 1490 N N . ALA A 1 197 ? 6.317 -9.410 -17.491 1.00 90.88 197 ALA A N 1
ATOM 1491 C CA . ALA A 1 197 ? 4.882 -9.162 -17.563 1.00 90.88 197 ALA A CA 1
ATOM 1492 C C . ALA A 1 197 ? 4.389 -8.142 -16.528 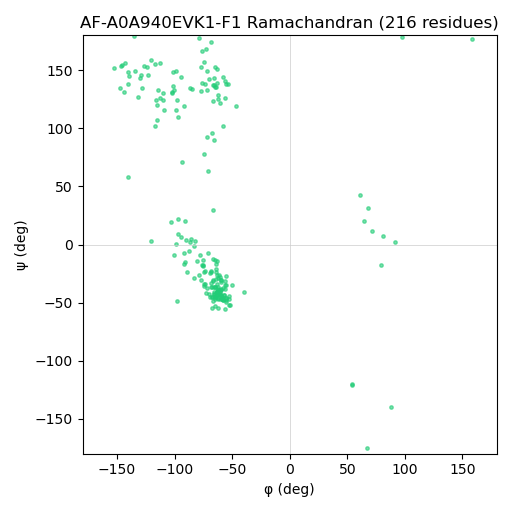1.00 90.88 197 ALA A C 1
ATOM 1494 O O . ALA A 1 197 ? 3.515 -7.334 -16.852 1.00 90.88 197 ALA A O 1
ATOM 1495 N N . LEU A 1 198 ? 4.941 -8.180 -15.312 1.00 89.19 198 LEU A N 1
ATOM 1496 C CA . LEU A 1 198 ? 4.680 -7.186 -14.277 1.00 89.19 198 LEU A CA 1
ATOM 1497 C C . LEU A 1 198 ? 5.207 -5.811 -14.701 1.00 89.19 198 LEU A C 1
ATOM 1499 O O . LEU A 1 198 ? 4.432 -4.860 -14.715 1.00 89.19 198 LEU A O 1
ATOM 1503 N N . LEU A 1 199 ? 6.483 -5.715 -15.092 1.00 88.19 199 LEU A N 1
ATOM 1504 C CA . LEU A 1 199 ? 7.099 -4.457 -15.527 1.00 88.19 199 LEU A CA 1
ATOM 1505 C C . LEU A 1 199 ? 6.316 -3.817 -16.677 1.00 88.19 199 LEU A C 1
ATOM 1507 O O . LEU A 1 199 ? 5.918 -2.664 -16.561 1.00 88.19 199 LEU A O 1
ATOM 1511 N N . ASP A 1 200 ? 5.997 -4.574 -17.729 1.00 84.25 200 ASP A N 1
ATOM 1512 C CA . ASP A 1 200 ? 5.178 -4.087 -18.844 1.00 84.25 200 ASP A CA 1
ATOM 1513 C C . ASP A 1 200 ? 3.809 -3.574 -18.362 1.00 84.25 200 ASP A C 1
ATOM 1515 O O . ASP A 1 200 ? 3.348 -2.518 -18.792 1.00 84.25 200 ASP A O 1
ATOM 1519 N N . GLY A 1 201 ? 3.153 -4.307 -17.455 1.00 80.88 201 GLY A N 1
ATOM 1520 C CA . GLY A 1 201 ? 1.854 -3.925 -16.897 1.00 80.88 201 GLY A CA 1
ATOM 1521 C C . GLY A 1 201 ? 1.896 -2.631 -16.082 1.00 80.88 201 GLY A C 1
ATOM 1522 O O . GLY A 1 201 ? 0.914 -1.893 -16.058 1.00 80.88 201 GLY A O 1
ATOM 1523 N N . LEU A 1 202 ? 3.039 -2.330 -15.463 1.00 78.62 202 LEU A N 1
ATOM 1524 C CA . LEU A 1 202 ? 3.275 -1.103 -14.702 1.00 78.62 202 LEU A CA 1
ATOM 1525 C C . LEU A 1 202 ? 3.621 0.107 -15.589 1.00 78.62 202 LEU A C 1
ATOM 1527 O O . LEU A 1 202 ? 3.549 1.236 -15.117 1.00 78.62 202 LEU A O 1
ATOM 1531 N N . THR A 1 203 ? 3.947 -0.107 -16.870 1.00 68.25 203 THR A N 1
ATOM 1532 C CA . THR A 1 203 ? 4.243 0.966 -17.847 1.00 68.25 203 THR A CA 1
ATOM 1533 C C . THR A 1 203 ? 3.005 1.528 -18.569 1.00 68.25 203 THR A C 1
ATOM 1535 O O . THR A 1 203 ? 3.133 2.401 -19.427 1.00 68.25 203 THR A O 1
ATOM 1538 N N . GLY A 1 204 ? 1.794 1.050 -18.240 1.00 60.62 204 GLY A N 1
ATOM 1539 C CA . GLY A 1 204 ? 0.519 1.649 -18.681 1.00 60.62 204 GLY A CA 1
ATOM 1540 C C . GLY A 1 204 ? 0.268 3.025 -18.042 1.00 60.62 204 GLY A C 1
ATOM 1541 O O . GLY A 1 204 ? 1.064 3.412 -17.196 1.00 60.62 204 GLY A O 1
ATOM 1542 N N . PRO A 1 205 ? -0.794 3.783 -18.410 1.00 53.25 205 PRO A N 1
ATOM 1543 C CA . PRO A 1 205 ? -1.015 5.147 -17.916 1.00 53.25 205 PRO A CA 1
ATOM 1544 C C . PRO A 1 205 ? -1.087 5.124 -16.387 1.00 53.25 205 PRO A C 1
ATOM 1546 O O . PRO A 1 205 ? -2.102 4.696 -15.829 1.00 53.25 205 PRO A O 1
ATOM 1549 N N . PRO A 1 206 ? -0.011 5.525 -15.694 1.00 59.03 206 PRO A N 1
ATOM 1550 C CA . PRO A 1 206 ? 0.062 5.322 -14.267 1.00 59.03 206 PRO A CA 1
ATOM 1551 C C . PRO A 1 206 ? -0.901 6.303 -13.619 1.00 59.03 206 PRO A C 1
ATOM 1553 O O . PRO A 1 206 ? -1.341 7.284 -14.230 1.00 59.03 206 PRO A O 1
ATOM 1556 N N . LEU A 1 207 ? -1.144 6.095 -12.329 1.00 56.31 207 LEU A N 1
ATOM 1557 C CA . LEU A 1 207 ? -1.766 7.101 -11.476 1.00 56.31 207 LEU A CA 1
ATOM 1558 C C . LEU A 1 207 ? -1.238 8.508 -11.784 1.00 56.31 207 LEU A C 1
ATOM 1560 O O . LEU A 1 207 ? -2.012 9.446 -11.892 1.00 56.31 207 LEU A O 1
ATOM 1564 N N . LEU A 1 208 ? 0.071 8.613 -12.007 1.00 55.50 208 LEU A N 1
ATOM 1565 C CA . LEU A 1 208 ? 0.820 9.843 -12.202 1.00 55.50 208 LEU A CA 1
ATOM 1566 C C . LEU A 1 208 ? 1.075 10.218 -13.674 1.00 55.50 208 LEU A C 1
ATOM 1568 O O . LEU A 1 208 ? 1.979 10.998 -13.944 1.00 55.50 208 LEU A O 1
ATOM 1572 N N . ALA A 1 209 ? 0.282 9.730 -14.637 1.00 55.41 209 ALA A N 1
ATOM 1573 C CA . ALA A 1 209 ? 0.523 9.978 -16.068 1.00 55.41 209 ALA A CA 1
ATOM 1574 C C . ALA A 1 209 ? 0.612 11.480 -16.411 1.00 55.41 209 ALA A C 1
ATOM 1576 O O . ALA A 1 209 ? 1.415 11.884 -17.248 1.00 55.41 209 ALA A O 1
ATOM 1577 N N . GLY A 1 210 ? -0.179 12.309 -15.718 1.00 53.12 210 GLY A N 1
ATOM 1578 C CA . GLY A 1 210 ? -0.199 13.767 -15.879 1.00 53.12 210 GLY A CA 1
ATOM 1579 C C . GLY A 1 210 ? 1.039 14.504 -15.348 1.00 53.12 210 GLY A C 1
ATOM 1580 O O . GLY A 1 210 ? 1.160 15.702 -15.579 1.00 53.12 210 GLY A O 1
ATOM 1581 N N . LEU A 1 211 ? 1.965 13.825 -14.657 1.00 54.09 211 LEU A N 1
ATOM 1582 C CA . LEU A 1 211 ? 3.253 14.412 -14.261 1.00 54.09 211 LEU A CA 1
ATOM 1583 C C . LEU A 1 211 ? 4.247 14.512 -15.428 1.00 54.09 211 LEU A C 1
ATOM 1585 O O . LEU A 1 211 ? 5.194 15.292 -15.335 1.00 54.09 211 LEU A O 1
ATOM 1589 N N . ARG A 1 212 ? 4.033 13.776 -16.531 1.00 55.66 212 ARG A N 1
ATOM 1590 C CA . ARG A 1 212 ? 4.901 13.832 -17.723 1.00 55.66 212 ARG A CA 1
ATOM 1591 C C . ARG A 1 212 ? 4.996 15.249 -18.289 1.00 55.66 212 ARG A C 1
ATOM 1593 O O . ARG A 1 212 ? 6.094 15.725 -18.561 1.00 55.66 212 ARG A O 1
ATOM 1600 N N . ASP A 1 213 ? 3.863 15.944 -18.359 1.00 54.19 213 ASP A N 1
ATOM 1601 C CA . ASP A 1 213 ? 3.783 17.302 -18.907 1.00 54.19 213 ASP A CA 1
ATOM 1602 C C . ASP A 1 213 ? 4.475 18.345 -18.011 1.00 54.19 213 ASP A C 1
ATOM 1604 O O . ASP A 1 213 ? 4.922 19.379 -18.499 1.00 54.19 213 ASP A O 1
ATOM 1608 N N . GLN A 1 214 ? 4.605 18.079 -16.705 1.00 52.50 214 GLN A N 1
ATOM 1609 C CA . GLN A 1 214 ? 5.284 18.979 -15.763 1.00 52.50 214 GLN A CA 1
ATOM 1610 C C . GLN A 1 214 ? 6.809 18.798 -15.759 1.00 52.50 214 GLN A C 1
ATOM 1612 O O . GLN A 1 214 ? 7.528 19.753 -15.480 1.00 52.50 214 GLN A O 1
ATOM 1617 N N . LEU A 1 215 ? 7.305 17.595 -16.069 1.00 51.94 215 LEU A N 1
ATOM 1618 C CA . LEU A 1 215 ? 8.740 17.279 -16.093 1.00 51.94 215 LEU A CA 1
ATOM 1619 C C . LEU A 1 215 ? 9.391 17.472 -17.473 1.00 51.94 215 LEU A C 1
ATOM 1621 O O . LEU A 1 215 ? 10.610 17.550 -17.552 1.00 51.94 215 LEU A O 1
ATOM 1625 N N . GLY A 1 216 ? 8.601 17.552 -18.549 1.00 47.50 216 GLY A N 1
ATOM 1626 C CA . GLY A 1 216 ? 9.074 17.863 -19.906 1.00 47.50 216 GLY A CA 1
ATOM 1627 C C . GLY A 1 216 ? 9.175 19.362 -20.227 1.00 47.50 216 GLY A C 1
ATOM 1628 O O . GLY A 1 216 ? 9.448 19.714 -21.370 1.00 47.50 216 GLY A O 1
ATOM 1629 N N . ALA A 1 217 ? 8.921 20.238 -19.248 1.00 36.81 217 ALA A N 1
ATOM 1630 C CA . ALA A 1 217 ? 8.939 21.697 -19.395 1.00 36.81 217 ALA A CA 1
ATOM 1631 C C . ALA A 1 217 ? 10.206 22.370 -18.813 1.00 36.81 217 ALA A C 1
ATOM 1633 O O . ALA A 1 217 ? 10.176 23.568 -18.530 1.00 36.81 217 ALA A O 1
ATOM 1634 N N . GLY A 1 218 ? 11.289 21.609 -18.616 1.00 34.91 218 GLY A N 1
ATOM 1635 C CA . GLY A 1 218 ? 12.592 22.095 -18.141 1.00 34.91 218 GLY A CA 1
ATOM 1636 C C . GLY A 1 218 ? 13.674 21.980 -19.200 1.00 34.91 218 GLY A C 1
ATOM 1637 O O . GLY A 1 218 ? 13.801 20.872 -19.765 1.00 34.91 218 GLY A O 1
#

Mean predicted aligned error: 7.5 Å

Radius of gyration: 18.06 Å; Cα contacts (8 Å, |Δi|>4): 344; chains: 1; bounding box: 49×39×45 Å

Solvent-accessible surface area (backbone atoms only — not comparable to full-atom values): 12018 Å² total; per-residue (Å²): 130,83,77,79,85,68,53,89,52,105,37,72,65,40,52,48,37,66,70,47,58,51,90,61,41,61,56,54,51,53,67,28,56,72,39,69,42,35,63,68,57,49,51,67,68,42,77,90,61,51,71,69,57,51,56,51,48,55,48,54,33,35,76,72,48,30,30,43,81,40,74,57,83,92,59,36,26,38,32,58,31,75,64,35,56,68,45,49,68,57,53,32,52,50,42,48,71,45,25,74,73,63,75,81,68,97,59,65,88,80,54,65,64,66,58,62,50,46,51,38,50,51,29,37,64,72,34,47,75,68,24,51,45,30,32,32,44,28,44,90,91,52,69,48,32,32,31,31,53,96,23,38,66,41,48,29,80,92,54,81,56,52,20,39,41,45,27,37,71,68,19,49,51,24,38,43,52,22,34,82,60,51,78,91,25,46,47,79,47,71,44,59,68,35,48,51,34,40,54,58,41,38,34,42,86,22,42,32,42,64,45,54,71,68,68,70,73,116

Foldseek 3Di:
DDDPPQQPDPDPVSNVCQQQVDPCLVVLLLLQQLHKDDLVRSVVQVPPDDSVRSVVSQVSCVVVQQWDWDDDDPPIIIHGDPNSNVCLLVVLVVLLVCQLVDDDDPDNVPHDPSVLVSQLQSQQAQQPPQLAWWEWEDEDPDIFIWGQDPSHIGGDRPDDGQKYKYFYPQQSVCLSLLHQGDPVGIDMDHPPRNVVSSSNSSSPCGSNPSCVVVVVPD

=== Feature glossary ===
The features interleaved in this record are:

— What the protein is —

Sequence gives the chain of amino acids in standard one-letter code (A=alanine, C=cysteine, …, Y=tyrosine), read N→C. It is the only feature that is directly encoded by the gene; all structural features are derived from the folded form of this sequence.

Database cross-references. InterPro integrates a dozen domain/family signature databases into unified entries with residue-range hits. GO terms attach function/process/location labels with evidence codes. CATH codes position the fold in a four-level structural taxonomy. Organism is the NCBI-taxonomy species name.

— Where its atoms are —

Atomic coordinates in PDBx/mmCIF format — the same representation the Protein Data Bank distributes. Each line of the _atom_site loop places one backbone atom in Cartesian space (units: ångströms, origin: arbitrary).

The six renders are orthographic views along the three Cartesian axes in both directions. Representation (cartoon, sticks, or surface) and color scheme (sequence-rainbow or by-chain) vary across proteins so the training set covers all the common visualization conventions.

— Local backbone conformation —

Eight-state secondary structure (DSSP): H is the canonical α-helix, G the tighter 3₁₀-helix, I the wider π-helix; E/B are β-structure, T and S are turns and bends, and '-' is everything else. DSSP derives these from the pattern of main-chain N–H···O=C hydrogen bonds, not from the sequence.

P-SEA three-state annotation labels each residue as helix, strand, or coil based purely on the geometry of the Cα trace. It serves as a fallback when the full backbone (and thus DSSP) is unavailable.

The φ/ψ torsion pair specifies the backbone conformation at each residue. φ rotates about the N–Cα bond, ψ about the Cα–C bond. Steric clashes forbid most of the (φ, ψ) plane — the allowed regions (α-helix basin, β-sheet basin, left-handed helix) are the Ramachandran-allowed regions.

— Global shape and packing —

The geometric summary reports three shape descriptors. Rg (radius of gyration) measures how spread out the Cα atoms are about their centre of mass; compact globular proteins have small Rg, elongated or unfolded ones large. Cα contacts (<8 Å, |i−j|>4) count long-range residue pairs in spatial proximity — high for tightly packed folds, near zero for rods or random coil. The bounding-box extents give the protein's footprint along x, y, z in Å.

Solvent-accessible surface area (SASA) is the area in Å² traced out by the centre of a 1.4 Å probe sphere (a water molecule) rolled over the protein's van der Waals surface (Shrake–Rupley / Lee–Richards construction). Buried residues have near-zero SASA; fully exposed residues can exceed 200 Å². The total SASA scales roughly with the number of surface residues.

The contact map is a binary N×N matrix image: pixel (i, j) is dark where Cα_i and Cα_j are within 8 Å and |i−j|>4. Because the |i−j|>4 filter removes local helical contacts, off-diagonal stripes parallel to the main diagonal indicate parallel β-sheets; stripes perpendicular to it indicate antiparallel β-sheets. The Ramachandran plot scatters every residue's (φ, ψ) pair against the sterically allowed regions. The PAE heatmap renders the predicted-aligned-error matrix.

— Structural neighborhood —

3Di is Foldseek's structural alphabet. Each residue is assigned one of twenty discrete states based on how its Cα sits relative to its spatial (not sequential) neighbors. Aligning 3Di strings finds structural homologs roughly as well as full 3D superposition, but orders of magnitude faster.

Nearest PDB neighbors are the top structural matches found by Foldseek when searching this structure against the entire Protein Data Bank. Each hit reports a TM-score (0 to 1; >0.5 almost always implies the same fold) and an E-value. These are *structural* homologs — they may share no detectable sequence similarity.

— Confidence and disorder —

For AlphaFold models, the B-factor field carries pLDDT — the model's own estimate of local accuracy on a 0–100 scale. Regions with pLDDT<50 should be treated as essentially unmodeled; they often correspond to intrinsically disordered segments.

Crystallographic B-factors measure how much each atom's electron density is smeared out, in Å². They rise in mobile loops and surface residues and fall in the buried interior. In AlphaFold models this column is repurposed to hold pLDDT instead.

Predicted aligned error is AlphaFold's pairwise confidence. Unlike pLDDT (per-residue), PAE is per-residue-p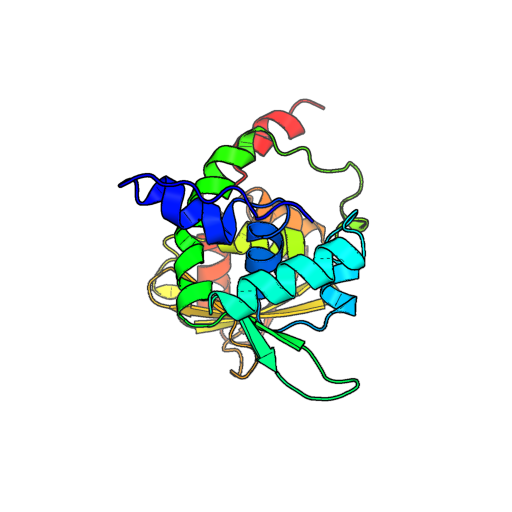air and captures whether two parts of the structure are correctly placed relative to each other. Units are ångströms of expected positional error.